Protein AF-A0AAD6ZML4-F1 (afdb_monomer_lite)

Foldseek 3Di:
DQVVPCVVCVVCRLVVDVVSVVVVVVVVVVVVLVLLVLLLVQLLVLLVVLCVVLVVPDLVLSLLLLCLQCPDDPQQRPQQALFDDDPPPDDDGHQGLLGSQSLRQLLSVCLVPDDPPDPPPDVVLVAQPLVSSLSSSLSNVVSSVCSNSSDRHDDDDPDPCPDCVNQAWDFDQDPNDTDIDHRRVVSSVVSVVVSVVVVSSVVSSVSSNVSNDPDPPPPPPPPPPPDPDDDDDDDDDDDDDDDDDDDDDDDPDDDPDPCPRSVRSSVSSPPVVVVVVVPD

Radius of gyration: 23.92 Å; chains: 1; bounding box: 63×56×73 Å

Sequence (280 aa):
MAEIWDPLFPDYPLAADPDLQAIVLKLGDDKITAWRNKFSTTELEALEEVFGHEGAETAQARADSVACLLEGEDKNLAFYYREYADEDGNVIKKGLFQGHLIVRGLAAHYASIRSPRAPVENPATADFPETALVHTIQAAKRALHYTETGKLVIPGHRLGEFSRANWGDRMVFQEGRSVAVNSTSGLVKIVRKLRNNPDLSKRIMQAAIEASLPKRRSAAVVEVIDIDLDATETSDFELEDNEWYVVPQPISGPYLRDNCILVAQIHCAARVCRLNTLLQ

Structure (mmCIF, N/CA/C/O backbone):
data_AF-A0AAD6ZML4-F1
#
_entry.id   AF-A0AAD6ZML4-F1
#
loop_
_atom_site.group_PDB
_atom_site.id
_atom_site.type_symbol
_atom_site.label_atom_id
_atom_site.label_alt_id
_atom_site.label_comp_id
_atom_site.label_asym_id
_atom_site.label_entity_id
_atom_site.label_seq_id
_atom_site.pdbx_PDB_ins_code
_atom_site.Cartn_x
_atom_site.Cartn_y
_atom_site.Cartn_z
_atom_site.occupancy
_atom_site.B_iso_or_equiv
_atom_site.auth_seq_id
_atom_site.auth_comp_id
_atom_site.auth_asym_id
_atom_site.auth_atom_id
_atom_site.pdbx_PDB_model_num
ATOM 1 N N . MET A 1 1 ? 10.024 -1.275 -21.790 1.00 77.06 1 MET A N 1
ATOM 2 C CA . MET A 1 1 ? 11.243 -2.094 -21.590 1.00 77.06 1 MET A CA 1
ATOM 3 C C . MET A 1 1 ? 12.316 -1.760 -22.611 1.00 77.06 1 MET A C 1
ATOM 5 O O . MET A 1 1 ? 13.387 -1.393 -22.161 1.00 77.06 1 MET A O 1
ATOM 9 N N . ALA A 1 2 ? 12.042 -1.779 -23.923 1.00 77.06 2 ALA A N 1
ATOM 10 C CA . ALA A 1 2 ? 13.007 -1.333 -24.946 1.00 77.06 2 ALA A CA 1
ATOM 11 C C . ALA A 1 2 ? 13.549 0.090 -24.683 1.00 77.06 2 ALA A C 1
ATOM 13 O O . ALA A 1 2 ? 14.752 0.290 -24.625 1.00 77.06 2 ALA A O 1
ATOM 14 N N . GLU A 1 3 ? 12.666 1.033 -24.330 1.00 81.62 3 GLU A N 1
ATOM 15 C CA . GLU A 1 3 ? 13.032 2.415 -23.957 1.00 81.62 3 GLU A CA 1
ATOM 16 C C . GLU A 1 3 ? 14.018 2.535 -22.778 1.00 81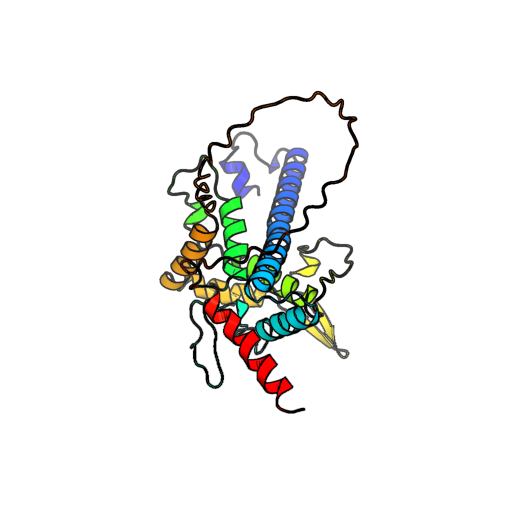.62 3 GLU A C 1
ATOM 18 O O . GLU A 1 3 ? 14.677 3.559 -22.637 1.00 81.62 3 GLU A O 1
ATOM 23 N N . ILE A 1 4 ? 14.109 1.514 -21.919 1.00 80.75 4 ILE A N 1
ATOM 24 C CA . ILE A 1 4 ? 15.048 1.470 -20.784 1.00 80.75 4 ILE A CA 1
ATOM 25 C C . ILE A 1 4 ? 16.284 0.643 -21.151 1.00 80.75 4 ILE A C 1
ATOM 27 O O . ILE A 1 4 ? 17.393 0.988 -20.762 1.00 80.75 4 ILE A O 1
ATOM 31 N N . TRP A 1 5 ? 16.092 -0.457 -21.881 1.00 84.69 5 TRP A N 1
ATOM 32 C CA . TRP A 1 5 ? 17.141 -1.410 -22.223 1.00 84.69 5 TRP A CA 1
ATOM 33 C C . TRP A 1 5 ? 18.102 -0.867 -23.276 1.00 84.69 5 TRP A C 1
ATOM 35 O O . TRP A 1 5 ? 19.308 -0.881 -23.054 1.00 84.69 5 TRP A O 1
ATOM 45 N N . ASP A 1 6 ? 17.580 -0.362 -24.393 1.00 85.25 6 ASP A N 1
ATOM 46 C CA . ASP A 1 6 ? 18.398 0.015 -25.547 1.00 85.25 6 ASP A CA 1
ATOM 47 C C . ASP A 1 6 ? 19.398 1.146 -25.218 1.00 85.25 6 ASP A C 1
ATOM 49 O O . ASP A 1 6 ? 20.540 1.072 -25.667 1.00 85.25 6 ASP A O 1
ATOM 53 N N . PRO A 1 7 ? 19.067 2.147 -24.371 1.00 86.94 7 PRO A N 1
ATOM 54 C CA . PRO A 1 7 ? 20.060 3.119 -23.907 1.00 86.94 7 PRO A CA 1
ATOM 55 C C . PRO A 1 7 ? 21.143 2.537 -22.984 1.00 86.94 7 PRO A C 1
ATOM 57 O O . PRO A 1 7 ? 22.240 3.086 -22.917 1.00 86.94 7 PRO A O 1
ATOM 60 N N . LEU A 1 8 ? 20.842 1.466 -22.241 1.00 85.44 8 LEU A N 1
ATOM 61 C CA . LEU A 1 8 ? 21.780 0.823 -21.309 1.00 85.44 8 LEU A CA 1
ATOM 62 C C . LEU A 1 8 ? 22.677 -0.209 -22.002 1.00 85.44 8 LEU A C 1
ATOM 64 O O . LEU A 1 8 ? 23.810 -0.419 -21.573 1.00 85.44 8 LEU A O 1
ATOM 68 N N . PHE A 1 9 ? 22.172 -0.836 -23.063 1.00 89.31 9 PHE A N 1
ATOM 69 C CA . PHE A 1 9 ? 22.846 -1.883 -23.827 1.00 89.31 9 PHE A CA 1
ATOM 70 C C . PHE A 1 9 ? 22.726 -1.600 -25.332 1.00 89.31 9 PHE A C 1
ATOM 72 O O . PHE A 1 9 ? 22.083 -2.367 -26.051 1.00 89.31 9 PHE A O 1
ATOM 79 N N . PRO A 1 10 ? 23.339 -0.510 -25.831 1.00 89.62 10 PRO A N 1
ATOM 80 C CA . PRO A 1 10 ? 23.177 -0.077 -27.222 1.00 89.62 10 PRO A CA 1
ATOM 81 C C . PRO A 1 10 ? 23.672 -1.114 -28.238 1.00 89.62 10 PRO A C 1
ATOM 83 O O . PRO A 1 10 ? 23.149 -1.187 -29.347 1.00 89.62 10 PRO A O 1
ATOM 86 N N . ASP A 1 11 ? 24.635 -1.951 -27.843 1.00 93.44 11 ASP A N 1
ATOM 87 C CA . ASP A 1 11 ? 25.183 -3.023 -28.680 1.00 93.44 11 ASP A CA 1
ATOM 88 C C . ASP A 1 11 ? 24.259 -4.255 -28.772 1.00 93.44 11 ASP A C 1
ATOM 90 O O . ASP A 1 11 ? 24.465 -5.122 -29.619 1.00 93.44 11 ASP A O 1
ATOM 94 N N . TYR A 1 12 ? 23.232 -4.336 -27.917 1.00 88.88 12 TYR A N 1
ATOM 95 C CA . TYR A 1 12 ? 22.299 -5.462 -27.822 1.00 88.88 12 TYR A CA 1
ATOM 96 C C . TYR A 1 12 ? 20.845 -4.965 -27.851 1.00 88.88 12 TYR A C 1
ATOM 98 O O . TYR A 1 12 ? 20.145 -5.058 -26.836 1.00 88.88 12 TYR A O 1
ATOM 106 N N . PRO A 1 13 ? 20.371 -4.421 -28.989 1.00 88.56 13 PRO A N 1
ATOM 107 C CA . PRO A 1 13 ? 19.018 -3.892 -29.094 1.00 88.56 13 PRO A CA 1
ATOM 108 C C . PRO A 1 13 ? 17.992 -4.994 -28.838 1.00 88.56 13 PRO A C 1
ATOM 110 O O . PRO A 1 13 ? 18.020 -6.051 -29.473 1.00 88.56 13 PRO A O 1
ATOM 113 N N . LEU A 1 14 ? 17.045 -4.735 -27.934 1.00 87.88 14 LEU A N 1
ATOM 114 C CA . LEU A 1 14 ? 16.138 -5.771 -27.434 1.00 87.88 14 LEU A CA 1
ATOM 115 C C . LEU A 1 14 ? 15.249 -6.360 -28.540 1.00 87.88 14 LEU A C 1
ATOM 117 O O . LEU A 1 14 ? 14.851 -7.515 -28.472 1.00 87.88 14 LEU A O 1
ATOM 121 N N . ALA A 1 15 ? 14.939 -5.572 -29.572 1.00 89.06 15 ALA A N 1
ATOM 122 C CA . ALA A 1 15 ? 14.115 -5.999 -30.701 1.00 89.06 15 ALA A CA 1
ATOM 123 C C . ALA A 1 15 ? 14.832 -6.949 -31.680 1.00 89.06 15 ALA A C 1
ATOM 125 O O . ALA A 1 15 ? 14.167 -7.568 -32.509 1.00 89.06 15 ALA A O 1
ATOM 126 N N . ALA A 1 16 ? 16.165 -7.045 -31.622 1.00 91.00 16 ALA A N 1
ATOM 127 C CA . ALA A 1 16 ? 16.940 -7.893 -32.528 1.00 91.00 16 ALA A CA 1
ATOM 128 C C . ALA A 1 16 ? 17.004 -9.363 -32.077 1.00 91.00 16 ALA A C 1
ATOM 130 O O . ALA A 1 16 ? 17.289 -10.229 -32.902 1.00 91.00 16 ALA A O 1
ATOM 131 N N . ASP A 1 17 ? 16.719 -9.645 -30.803 1.00 92.75 17 ASP A N 1
ATOM 132 C CA . ASP A 1 17 ? 16.757 -10.986 -30.216 1.00 92.75 17 ASP A CA 1
ATOM 133 C C . ASP A 1 17 ? 15.437 -11.275 -29.466 1.00 92.75 17 ASP A C 1
ATOM 135 O O . ASP A 1 17 ? 15.249 -10.823 -28.329 1.00 92.75 17 ASP A O 1
ATOM 139 N N . PRO A 1 18 ? 14.496 -12.014 -30.091 1.00 92.69 18 PRO A N 1
ATOM 140 C CA . PRO A 1 18 ? 13.205 -12.345 -29.487 1.00 92.69 18 PRO A CA 1
ATOM 141 C C . PRO A 1 18 ? 13.310 -13.161 -28.192 1.00 92.69 18 PRO A C 1
ATOM 143 O O . PRO A 1 18 ? 12.468 -13.001 -27.303 1.00 92.69 18 PRO A O 1
ATOM 146 N N . ASP A 1 19 ? 14.329 -14.015 -28.063 1.00 94.12 19 ASP A N 1
ATOM 147 C CA . ASP A 1 19 ? 14.521 -14.850 -26.875 1.00 94.12 19 ASP A CA 1
ATOM 148 C C . ASP A 1 19 ? 15.013 -13.990 -25.710 1.00 94.12 19 ASP A C 1
ATOM 150 O O . ASP A 1 19 ? 14.455 -14.044 -24.607 1.00 94.12 19 ASP A O 1
ATOM 154 N N . LEU A 1 20 ? 15.993 -13.117 -25.963 1.00 90.62 20 LEU A N 1
ATOM 155 C CA . LEU A 1 20 ? 16.441 -12.124 -24.989 1.00 90.62 20 LEU A CA 1
ATOM 156 C C . LEU A 1 20 ? 15.294 -11.194 -24.578 1.00 90.62 20 LEU A C 1
ATOM 158 O O . LEU A 1 20 ? 15.110 -10.934 -23.386 1.00 90.62 20 LEU A O 1
ATOM 162 N N . GLN A 1 21 ? 14.480 -10.736 -25.533 1.00 91.50 21 GLN A N 1
ATOM 163 C CA . GLN A 1 21 ? 13.296 -9.928 -25.249 1.00 91.50 21 GLN A CA 1
ATOM 164 C C . GLN A 1 21 ? 12.329 -10.656 -24.310 1.00 91.50 21 GLN A C 1
ATOM 166 O O . GLN A 1 21 ? 11.894 -10.075 -23.312 1.00 91.50 21 GLN A O 1
ATOM 171 N N . ALA A 1 22 ? 12.013 -11.923 -24.591 1.00 91.38 22 ALA A N 1
ATOM 172 C CA . ALA A 1 22 ? 11.130 -12.727 -23.752 1.00 91.38 22 ALA A CA 1
ATOM 173 C C . ALA A 1 22 ? 11.697 -12.914 -22.334 1.00 91.38 22 ALA A C 1
ATOM 175 O O . ALA A 1 22 ? 10.961 -12.778 -21.352 1.00 91.38 22 ALA A O 1
ATOM 176 N N . ILE A 1 23 ? 13.006 -13.160 -22.211 1.00 91.88 23 ILE A N 1
ATOM 177 C CA . ILE A 1 23 ? 13.695 -13.290 -20.919 1.00 91.88 23 ILE A CA 1
ATOM 178 C C . ILE A 1 23 ? 13.619 -11.980 -20.128 1.00 91.88 23 ILE A C 1
ATOM 180 O O . ILE A 1 23 ? 13.231 -11.994 -18.960 1.00 91.88 23 ILE A O 1
ATOM 184 N N . VAL A 1 24 ? 13.947 -10.844 -20.747 1.00 89.69 24 VAL A N 1
ATOM 185 C CA . VAL A 1 24 ? 13.936 -9.529 -20.087 1.00 89.69 24 VAL A CA 1
ATOM 186 C C . VAL A 1 24 ? 12.525 -9.135 -19.652 1.00 89.69 24 VAL A C 1
ATOM 188 O O . VAL A 1 24 ? 12.351 -8.624 -18.544 1.00 89.69 24 VAL A O 1
ATOM 191 N N . LEU A 1 25 ? 11.512 -9.398 -20.483 1.00 89.69 25 LEU A N 1
ATOM 192 C CA . LEU A 1 25 ? 10.111 -9.162 -20.125 1.00 89.69 25 LEU A CA 1
ATOM 193 C C . LEU A 1 25 ? 9.696 -10.015 -18.924 1.00 89.69 25 LEU A C 1
ATOM 195 O O . LEU A 1 25 ? 9.178 -9.470 -17.951 1.00 89.69 25 LEU A O 1
ATOM 199 N N . LYS A 1 26 ? 10.002 -11.317 -18.946 1.00 90.38 26 LYS A N 1
ATOM 200 C CA . LYS A 1 26 ? 9.698 -12.224 -17.834 1.00 90.38 26 LYS A CA 1
ATOM 201 C C . LYS A 1 26 ? 10.392 -11.796 -16.541 1.00 90.38 26 LYS A C 1
ATOM 203 O O . LYS A 1 26 ? 9.748 -11.714 -15.502 1.00 90.38 26 LYS A O 1
ATOM 208 N N . LEU A 1 27 ? 11.685 -11.470 -16.600 1.00 89.81 27 LEU A N 1
ATOM 209 C CA . LEU A 1 27 ? 12.432 -10.974 -15.441 1.00 89.81 27 LEU A CA 1
ATOM 210 C C . LEU A 1 27 ? 11.834 -9.670 -14.899 1.00 89.81 27 LEU A C 1
ATOM 212 O O . LEU A 1 27 ? 11.758 -9.489 -13.684 1.00 89.81 27 LEU A O 1
ATOM 216 N N . GLY A 1 28 ? 11.395 -8.773 -15.784 1.00 87.81 28 GLY A N 1
ATOM 217 C CA . GLY A 1 28 ? 10.681 -7.555 -15.410 1.00 87.81 28 GLY A CA 1
ATOM 218 C C . GLY A 1 28 ? 9.381 -7.857 -14.666 1.00 87.81 28 GLY A C 1
ATOM 219 O O . GLY A 1 28 ? 9.170 -7.338 -13.569 1.00 87.81 28 GLY A O 1
ATOM 220 N N . ASP A 1 29 ? 8.548 -8.736 -15.217 1.00 86.38 29 ASP A N 1
ATOM 221 C CA . ASP A 1 29 ? 7.273 -9.135 -14.618 1.00 86.38 29 ASP A CA 1
ATOM 222 C C . ASP A 1 29 ? 7.459 -9.839 -13.266 1.00 86.38 29 ASP A C 1
ATOM 224 O O . ASP A 1 29 ? 6.750 -9.526 -12.302 1.00 86.38 29 ASP A O 1
ATOM 228 N N . ASP A 1 30 ? 8.453 -10.723 -13.152 1.00 87.31 30 ASP A N 1
ATOM 229 C CA . ASP A 1 30 ? 8.797 -11.415 -11.908 1.00 87.31 30 ASP A CA 1
ATOM 230 C C . ASP A 1 30 ? 9.258 -10.415 -10.837 1.00 87.31 30 ASP A C 1
ATOM 232 O O . ASP A 1 30 ? 8.811 -10.468 -9.687 1.00 87.31 30 ASP A O 1
ATOM 236 N N . LYS A 1 31 ? 10.106 -9.443 -11.206 1.00 88.06 31 LYS A N 1
ATOM 237 C CA . LYS A 1 31 ? 10.566 -8.390 -10.286 1.00 88.06 31 LYS A CA 1
ATOM 238 C C . LYS A 1 31 ? 9.441 -7.451 -9.870 1.00 88.06 31 LYS A C 1
ATOM 240 O O . LYS A 1 31 ? 9.363 -7.114 -8.690 1.00 88.06 31 LYS A O 1
ATOM 245 N N . ILE A 1 32 ? 8.557 -7.060 -10.787 1.00 86.00 32 ILE A N 1
ATOM 246 C CA . ILE A 1 32 ? 7.376 -6.241 -10.473 1.00 86.00 32 ILE A CA 1
ATOM 247 C C . ILE A 1 32 ? 6.441 -7.003 -9.532 1.00 86.00 32 ILE A C 1
ATOM 249 O O . ILE A 1 32 ? 5.936 -6.428 -8.568 1.00 86.00 32 ILE A O 1
ATOM 253 N N . THR A 1 33 ? 6.228 -8.294 -9.778 1.00 85.69 33 THR A N 1
ATOM 254 C CA . THR A 1 33 ? 5.381 -9.145 -8.934 1.00 85.69 33 THR A CA 1
ATOM 255 C C . THR A 1 33 ? 5.970 -9.294 -7.536 1.00 85.69 33 THR A C 1
ATOM 257 O O . THR A 1 33 ? 5.267 -9.070 -6.552 1.00 85.69 33 THR A O 1
ATOM 260 N N . ALA A 1 34 ? 7.268 -9.587 -7.430 1.00 87.19 34 ALA A N 1
ATOM 261 C CA . ALA A 1 34 ? 7.967 -9.665 -6.151 1.00 87.19 34 ALA A CA 1
ATOM 262 C C . ALA A 1 34 ? 7.928 -8.329 -5.393 1.00 87.19 34 ALA A C 1
ATOM 264 O O . ALA A 1 34 ? 7.647 -8.303 -4.196 1.00 87.19 34 ALA A O 1
ATOM 265 N N . TRP A 1 35 ? 8.152 -7.212 -6.095 1.00 89.19 35 TRP A N 1
ATOM 266 C CA . TRP A 1 35 ? 8.065 -5.873 -5.517 1.00 89.19 35 TRP A CA 1
ATOM 267 C C . TRP A 1 35 ? 6.664 -5.573 -4.977 1.00 89.19 35 TRP A C 1
ATOM 269 O O . TRP A 1 35 ? 6.542 -5.081 -3.860 1.00 89.19 35 TRP A O 1
ATOM 279 N N . ARG A 1 36 ? 5.607 -5.921 -5.720 1.00 87.44 36 ARG A N 1
ATOM 280 C CA . ARG A 1 36 ? 4.222 -5.767 -5.258 1.00 87.44 36 ARG A CA 1
ATOM 281 C C . ARG A 1 36 ? 3.927 -6.627 -4.032 1.00 87.44 36 ARG A C 1
ATOM 283 O O . ARG A 1 36 ? 3.437 -6.103 -3.041 1.00 87.44 36 ARG A O 1
ATOM 290 N N . ASN A 1 37 ? 4.282 -7.911 -4.068 1.00 87.38 37 ASN A N 1
ATOM 291 C CA . ASN A 1 37 ? 4.053 -8.835 -2.954 1.00 87.38 37 ASN A CA 1
ATOM 292 C C . ASN A 1 37 ? 4.732 -8.377 -1.657 1.00 87.38 37 ASN A C 1
ATOM 294 O O . ASN A 1 37 ? 4.173 -8.584 -0.583 1.00 87.38 37 ASN A O 1
ATOM 298 N N . LYS A 1 38 ? 5.878 -7.690 -1.758 1.00 90.75 38 LYS A N 1
ATOM 299 C CA . LYS A 1 38 ? 6.561 -7.098 -0.605 1.00 90.75 38 LYS A CA 1
ATOM 300 C C . LYS A 1 38 ? 5.680 -6.104 0.158 1.00 90.75 38 LYS A C 1
ATOM 302 O O . LYS A 1 38 ? 5.784 -6.033 1.375 1.00 90.75 38 LYS A O 1
ATOM 307 N N . PHE A 1 39 ? 4.788 -5.373 -0.518 1.00 91.56 39 PHE A N 1
ATOM 308 C CA . PHE A 1 39 ? 3.843 -4.504 0.184 1.00 91.56 39 PHE A CA 1
ATOM 309 C C . PHE A 1 39 ? 2.848 -5.313 1.022 1.00 91.56 39 PHE A C 1
ATOM 311 O O . PHE A 1 39 ? 2.651 -4.948 2.168 1.00 91.56 39 PHE A O 1
ATOM 318 N N . SER A 1 40 ? 2.269 -6.424 0.535 1.00 88.62 40 SER A N 1
ATOM 319 C CA . SER A 1 40 ? 1.333 -7.229 1.363 1.00 88.62 40 SER A CA 1
ATOM 320 C C . SER A 1 40 ? 2.022 -7.715 2.621 1.00 88.62 40 SER A C 1
ATOM 322 O O . SER A 1 40 ? 1.486 -7.556 3.711 1.00 88.62 40 SER A O 1
ATOM 324 N N . THR A 1 41 ? 3.206 -8.312 2.466 1.00 91.62 41 THR A N 1
ATOM 325 C CA . THR A 1 41 ? 3.929 -8.879 3.605 1.00 91.62 41 THR A CA 1
ATOM 326 C C . THR A 1 41 ? 4.279 -7.786 4.608 1.00 91.62 41 THR A C 1
ATOM 328 O O . THR A 1 41 ? 4.025 -7.952 5.793 1.00 91.62 41 THR A O 1
ATOM 331 N N . THR A 1 42 ? 4.761 -6.632 4.132 1.00 94.38 42 THR A N 1
ATOM 332 C CA . THR A 1 42 ? 5.076 -5.493 5.003 1.00 94.38 42 THR A CA 1
ATOM 333 C C . THR A 1 42 ? 3.841 -4.906 5.684 1.00 94.38 42 THR A C 1
ATOM 335 O O . THR A 1 42 ? 3.938 -4.521 6.841 1.00 94.38 42 THR A O 1
ATOM 338 N N . GLU A 1 43 ? 2.689 -4.827 5.019 1.00 94.50 43 GLU A N 1
ATOM 339 C CA . GLU A 1 43 ? 1.467 -4.295 5.638 1.00 94.50 43 GLU A CA 1
ATOM 340 C C . GLU A 1 43 ? 0.877 -5.249 6.678 1.00 94.50 43 GLU A C 1
ATOM 342 O O . GLU A 1 43 ? 0.392 -4.795 7.709 1.00 94.50 43 GLU A O 1
ATOM 347 N N . LEU A 1 44 ? 0.959 -6.564 6.453 1.00 94.31 44 LEU A N 1
ATOM 348 C CA . LEU A 1 44 ? 0.578 -7.557 7.461 1.00 94.31 44 LEU A CA 1
ATOM 349 C C . LEU A 1 44 ? 1.488 -7.471 8.695 1.00 94.31 44 LEU A C 1
ATOM 351 O O . LEU A 1 44 ? 0.994 -7.445 9.818 1.00 94.31 44 LEU A O 1
ATOM 355 N N . GLU A 1 45 ? 2.804 -7.360 8.493 1.00 94.88 45 GLU A N 1
ATOM 356 C CA . GLU A 1 45 ? 3.768 -7.145 9.581 1.00 94.88 45 GLU A CA 1
ATOM 357 C C . GLU A 1 45 ? 3.505 -5.826 10.322 1.00 94.88 45 GLU A C 1
ATOM 359 O O . GLU A 1 45 ? 3.470 -5.797 11.550 1.00 94.88 45 GLU A O 1
ATOM 364 N N . ALA A 1 46 ? 3.278 -4.733 9.588 1.00 94.69 46 ALA A N 1
ATOM 365 C CA . ALA A 1 46 ? 2.988 -3.425 10.167 1.00 94.69 46 ALA A CA 1
ATOM 366 C C . ALA A 1 46 ? 1.673 -3.423 10.959 1.00 94.69 46 ALA A C 1
ATOM 368 O O . ALA A 1 46 ? 1.572 -2.722 11.963 1.00 94.69 46 ALA A O 1
ATOM 369 N N . LEU A 1 47 ? 0.679 -4.204 10.536 1.00 94.69 47 LEU A N 1
ATOM 370 C CA . LEU A 1 47 ? -0.579 -4.346 11.258 1.00 94.69 47 LEU A CA 1
ATOM 371 C C . LEU A 1 47 ? -0.413 -5.152 12.555 1.00 94.69 47 LEU A C 1
ATOM 373 O O . LEU A 1 47 ? -0.956 -4.761 13.585 1.00 94.69 47 LEU A O 1
ATOM 377 N N . GLU A 1 48 ? 0.394 -6.214 12.550 1.00 94.56 48 GLU A N 1
ATOM 378 C CA . GLU A 1 48 ? 0.748 -6.925 13.787 1.00 94.56 48 GLU A CA 1
ATOM 379 C C . GLU A 1 48 ? 1.542 -6.028 14.757 1.00 94.56 48 GLU A C 1
ATOM 381 O O . GLU A 1 48 ? 1.312 -6.082 15.966 1.00 94.56 48 GLU A O 1
ATOM 386 N N . GLU A 1 49 ? 2.414 -5.140 14.256 1.00 92.31 49 GLU A N 1
ATOM 387 C CA . GLU A 1 49 ? 3.065 -4.109 15.083 1.00 92.31 49 GLU A CA 1
ATOM 388 C C . GLU A 1 49 ? 2.027 -3.181 15.745 1.00 92.31 49 GLU A C 1
ATOM 390 O O . GLU A 1 49 ? 2.144 -2.885 16.936 1.00 92.31 49 GLU A O 1
ATOM 395 N N . VAL A 1 50 ? 0.994 -2.747 15.007 1.00 90.50 50 VAL A N 1
ATOM 396 C CA . VAL A 1 50 ? -0.105 -1.927 15.556 1.00 90.50 50 VAL A CA 1
ATOM 397 C C . VAL A 1 50 ? -0.828 -2.675 16.674 1.00 90.50 50 VAL A C 1
ATOM 399 O O . VAL A 1 50 ? -0.982 -2.123 17.763 1.00 90.50 50 VAL A O 1
ATOM 402 N N . PHE A 1 51 ? -1.189 -3.945 16.461 1.00 92.06 51 PHE A N 1
ATOM 403 C CA . PHE A 1 51 ? -1.839 -4.754 17.495 1.00 92.06 51 PHE A CA 1
ATOM 404 C C . PHE A 1 51 ? -0.970 -4.913 18.745 1.00 92.06 51 PHE A C 1
ATOM 406 O O . PHE A 1 51 ? -1.477 -4.793 19.861 1.00 92.06 51 PHE A O 1
ATOM 413 N N . GLY A 1 52 ? 0.337 -5.133 18.574 1.00 88.88 52 GLY A N 1
ATOM 414 C CA . GLY A 1 52 ? 1.283 -5.217 19.686 1.00 88.88 52 GLY A CA 1
ATOM 415 C C . GLY A 1 52 ? 1.378 -3.914 20.485 1.00 88.88 52 GLY A C 1
ATOM 416 O O . GLY A 1 52 ? 1.434 -3.943 21.712 1.00 88.88 52 GLY A O 1
ATOM 417 N N . HIS A 1 53 ? 1.345 -2.763 19.813 1.00 85.06 53 HIS A N 1
ATOM 418 C CA . HIS A 1 53 ? 1.368 -1.460 20.478 1.00 85.06 53 HIS A CA 1
ATOM 419 C C . HIS A 1 53 ? 0.054 -1.099 21.181 1.00 85.06 53 HIS A C 1
ATOM 421 O O . HIS A 1 53 ? 0.083 -0.425 22.211 1.00 85.06 53 HIS A O 1
ATOM 427 N N . GLU A 1 54 ? -1.084 -1.538 20.645 1.00 83.06 54 GLU A N 1
ATOM 428 C CA . GLU A 1 54 ? -2.408 -1.325 21.240 1.00 83.06 54 GLU A CA 1
ATOM 429 C C . GLU A 1 54 ? -2.737 -2.325 22.360 1.00 83.06 54 GLU A C 1
ATOM 431 O O . GLU A 1 54 ? -3.705 -2.129 23.093 1.00 83.06 54 GLU A O 1
ATOM 436 N N . GLY A 1 55 ? -1.946 -3.393 22.509 1.00 86.69 55 GLY A N 1
ATOM 437 C CA . GLY A 1 55 ? -2.262 -4.497 23.417 1.00 86.69 55 GLY A CA 1
ATOM 438 C C . GLY A 1 55 ? -3.459 -5.330 22.941 1.00 86.69 55 GLY A C 1
ATOM 439 O O . GLY A 1 55 ? -4.159 -5.941 23.750 1.00 86.69 55 GLY A O 1
ATOM 440 N N . ALA A 1 56 ? -3.723 -5.353 21.631 1.00 88.56 56 ALA A N 1
ATOM 441 C CA . ALA A 1 56 ? -4.808 -6.110 21.013 1.00 88.56 56 ALA A CA 1
ATOM 442 C C . ALA A 1 56 ? -4.431 -7.599 20.859 1.00 88.56 56 ALA A C 1
ATOM 444 O O . ALA A 1 56 ? -4.242 -8.125 19.760 1.00 88.56 56 ALA A O 1
ATOM 445 N N . GLU A 1 57 ? -4.294 -8.297 21.987 1.00 90.31 57 GLU A N 1
ATOM 446 C CA . GLU A 1 57 ? -3.860 -9.703 22.016 1.00 90.31 57 GLU A CA 1
ATOM 447 C C . GLU A 1 57 ? -4.979 -10.688 21.643 1.00 90.31 57 GLU A C 1
ATOM 449 O O . GLU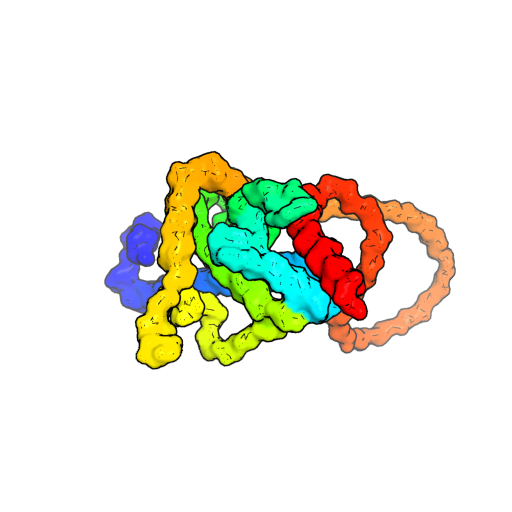 A 1 57 ? -4.718 -11.797 21.178 1.00 90.31 57 GLU A O 1
ATOM 454 N N . THR A 1 58 ? -6.242 -10.290 21.817 1.00 92.81 58 THR A N 1
ATOM 455 C CA . THR A 1 58 ? -7.399 -11.140 21.510 1.00 92.81 58 THR A CA 1
ATOM 456 C C . THR A 1 58 ? -7.935 -10.873 20.108 1.00 92.81 58 THR A C 1
ATOM 458 O O . THR A 1 58 ? -7.855 -9.754 19.604 1.00 92.81 58 THR A O 1
ATOM 461 N N . ALA A 1 59 ? -8.564 -11.882 19.494 1.00 94.12 59 ALA A N 1
ATOM 462 C CA . ALA A 1 59 ? -9.232 -11.701 18.205 1.00 94.12 59 ALA A CA 1
ATOM 463 C C . ALA A 1 59 ? -10.274 -10.568 18.259 1.00 94.12 59 ALA A C 1
ATOM 465 O O . ALA A 1 59 ? -10.310 -9.739 17.362 1.00 94.12 59 ALA A O 1
ATOM 466 N N . GLN A 1 60 ? -11.062 -10.458 19.334 1.00 92.88 60 GLN A N 1
ATOM 467 C CA . GLN A 1 60 ? -12.043 -9.375 19.452 1.00 92.88 60 GLN A CA 1
ATOM 468 C C . GLN A 1 60 ? -11.377 -7.993 19.489 1.00 92.88 60 GLN A C 1
ATOM 470 O O . GLN A 1 60 ? -11.782 -7.111 18.745 1.00 92.88 60 GLN A O 1
ATOM 475 N N . ALA A 1 61 ? -10.315 -7.818 20.283 1.00 89.44 61 ALA A N 1
ATOM 476 C CA . ALA A 1 61 ? -9.602 -6.541 20.352 1.00 89.44 61 ALA A CA 1
ATOM 477 C C . ALA A 1 61 ? -8.977 -6.151 19.001 1.00 89.44 61 ALA A C 1
ATOM 479 O O . ALA A 1 61 ? -8.994 -4.982 18.621 1.00 89.44 61 ALA A O 1
ATOM 480 N N . ARG A 1 62 ? -8.465 -7.134 18.247 1.00 93.19 62 ARG A N 1
ATOM 481 C CA . ARG A 1 62 ? -7.964 -6.921 16.880 1.00 93.19 62 ARG A CA 1
ATOM 482 C C . ARG A 1 62 ? -9.084 -6.512 15.926 1.00 93.19 62 ARG A C 1
ATOM 484 O O . ARG A 1 62 ? -8.896 -5.584 15.148 1.00 93.19 62 ARG A O 1
ATOM 491 N N . ALA A 1 63 ? -10.239 -7.175 15.999 1.00 92.56 63 ALA A N 1
ATOM 492 C CA . ALA A 1 63 ? -11.408 -6.834 15.190 1.00 92.56 63 ALA A CA 1
ATOM 493 C C . ALA A 1 63 ? -11.882 -5.399 15.475 1.00 92.56 63 ALA A C 1
ATOM 495 O O . ALA A 1 63 ? -12.104 -4.634 14.541 1.00 92.56 63 ALA A O 1
ATOM 496 N N . ASP A 1 64 ? -11.955 -5.013 16.751 1.00 88.81 64 ASP A N 1
ATOM 497 C CA . ASP A 1 64 ? -12.349 -3.665 17.172 1.00 88.81 64 ASP A CA 1
ATOM 498 C C . ASP A 1 64 ? -11.351 -2.602 16.673 1.00 88.81 64 ASP A C 1
ATOM 500 O O . ASP A 1 64 ? -11.754 -1.562 16.146 1.00 88.81 64 ASP A O 1
ATOM 504 N N . SER A 1 65 ? -10.046 -2.880 16.777 1.00 89.06 65 SER A N 1
ATOM 505 C CA . SER A 1 65 ? -8.979 -2.019 16.246 1.00 89.06 65 SER A CA 1
ATOM 506 C C . SER A 1 65 ? -9.105 -1.828 14.730 1.00 89.06 65 SER A C 1
ATOM 508 O O . SER A 1 65 ? -9.127 -0.701 14.229 1.00 89.06 65 SER A O 1
ATOM 510 N N . VAL A 1 66 ? -9.281 -2.921 13.983 1.00 93.38 66 VAL A N 1
ATOM 511 C CA . VAL A 1 66 ? -9.468 -2.878 12.526 1.00 93.38 66 VAL A CA 1
ATOM 512 C C . VAL A 1 66 ? -10.735 -2.114 12.146 1.00 93.38 66 VAL A C 1
ATOM 514 O O . VAL A 1 66 ? -10.694 -1.305 11.218 1.00 93.38 66 VAL A O 1
ATOM 517 N N . ALA A 1 67 ? -11.839 -2.324 12.866 1.00 91.38 67 ALA A N 1
ATOM 518 C CA . ALA A 1 67 ? -13.087 -1.603 12.642 1.00 91.38 67 ALA A CA 1
ATOM 519 C C . ALA A 1 67 ? -12.892 -0.088 12.802 1.00 91.38 67 ALA A C 1
ATOM 521 O O . ALA A 1 67 ? -13.337 0.668 11.943 1.00 91.38 67 ALA A O 1
ATOM 522 N N . CYS A 1 68 ? -12.142 0.348 13.821 1.00 87.75 68 CYS A N 1
ATOM 523 C CA . CYS A 1 68 ? -11.785 1.757 14.004 1.00 87.75 68 CYS A CA 1
ATOM 524 C C . CYS A 1 68 ? -10.948 2.302 12.832 1.00 87.75 68 CYS A C 1
ATOM 526 O O . CYS A 1 68 ? -11.164 3.417 12.358 1.00 87.75 68 CYS A O 1
ATOM 528 N N . LEU A 1 69 ? -9.989 1.520 12.325 1.00 90.69 69 LEU A N 1
ATOM 529 C CA . LEU A 1 69 ? -9.148 1.936 11.195 1.00 90.69 69 LEU A CA 1
ATOM 530 C C . LEU A 1 69 ? -9.929 2.050 9.876 1.00 90.69 69 LEU A C 1
ATOM 532 O O . LEU A 1 69 ? -9.550 2.850 9.013 1.00 90.69 69 LEU A O 1
ATOM 536 N N . LEU A 1 70 ? -11.000 1.266 9.731 1.00 91.19 70 LEU A N 1
ATOM 537 C CA . LEU A 1 70 ? -11.895 1.244 8.572 1.00 91.19 70 LEU A CA 1
ATOM 538 C C . LEU A 1 70 ? -13.148 2.122 8.741 1.00 91.19 70 LEU A C 1
ATOM 540 O O . LEU A 1 70 ? -13.974 2.177 7.829 1.00 91.19 70 LEU A O 1
ATOM 544 N N . GLU A 1 71 ? -13.295 2.821 9.865 1.00 86.38 71 GLU A N 1
ATOM 545 C CA . GLU A 1 71 ? -14.472 3.637 10.142 1.00 86.38 71 GLU A CA 1
ATOM 546 C C . GLU A 1 71 ? -14.528 4.897 9.257 1.00 86.38 71 GLU A C 1
ATOM 548 O O . GLU A 1 71 ? -13.544 5.620 9.067 1.00 86.38 71 GLU A O 1
ATOM 553 N N . GLY A 1 72 ? -15.724 5.188 8.737 1.00 85.44 72 GLY A N 1
ATOM 554 C CA . GLY A 1 72 ? -16.026 6.406 7.987 1.00 85.44 72 GLY A CA 1
ATOM 555 C C . GLY A 1 72 ? -15.917 6.278 6.464 1.00 85.44 72 GLY A C 1
ATOM 556 O O . GLY A 1 72 ? -15.936 5.200 5.875 1.00 85.44 72 GLY A O 1
ATOM 557 N N . GLU A 1 73 ? -15.878 7.428 5.788 1.00 85.12 73 GLU A N 1
ATOM 558 C CA . GLU A 1 73 ? -15.771 7.477 4.325 1.00 85.12 73 GLU A CA 1
ATOM 559 C C . GLU A 1 73 ? -14.360 7.093 3.853 1.00 85.12 73 GLU A C 1
ATOM 561 O O . GLU A 1 73 ? -13.373 7.484 4.469 1.00 85.12 73 GLU A O 1
ATOM 566 N N . ASP A 1 74 ? -14.239 6.457 2.681 1.00 85.19 74 ASP A N 1
ATOM 567 C CA . ASP A 1 74 ? -12.956 5.958 2.145 1.00 85.19 74 ASP A CA 1
ATOM 568 C C . ASP A 1 74 ? -11.826 7.001 2.102 1.00 85.19 74 ASP A C 1
ATOM 570 O O . ASP A 1 74 ? -10.661 6.673 2.297 1.00 85.19 74 ASP A O 1
ATOM 574 N N . LYS A 1 75 ? -12.158 8.274 1.854 1.00 83.06 75 LYS A N 1
ATOM 575 C CA . LYS A 1 75 ? -11.195 9.394 1.810 1.00 83.06 75 LYS A CA 1
ATOM 576 C C . LYS A 1 75 ? -10.733 9.870 3.196 1.00 83.06 75 LYS A C 1
ATOM 578 O O . LYS A 1 75 ? -9.850 10.716 3.272 1.00 83.06 75 LYS A O 1
ATOM 583 N N . ASN A 1 76 ? -11.368 9.381 4.256 1.00 83.75 76 ASN A N 1
ATOM 584 C CA . ASN A 1 76 ? -11.221 9.814 5.640 1.00 83.75 76 ASN A CA 1
ATOM 585 C C . ASN A 1 76 ? -10.760 8.682 6.571 1.00 83.75 76 ASN A C 1
ATOM 587 O O . ASN A 1 76 ? -10.734 8.904 7.772 1.00 83.75 76 ASN A O 1
ATOM 591 N N . LEU A 1 77 ? -10.391 7.510 6.045 1.00 88.00 77 LEU A N 1
ATOM 592 C CA . LEU A 1 77 ? -9.987 6.366 6.865 1.00 88.00 77 LEU A CA 1
ATOM 593 C C . LEU A 1 77 ? -8.791 6.710 7.761 1.00 88.00 77 LEU A C 1
ATOM 595 O O . LEU A 1 77 ? -7.833 7.358 7.320 1.00 88.00 77 LEU A O 1
ATOM 599 N N . ALA A 1 78 ? -8.837 6.256 9.014 1.00 89.56 78 ALA A N 1
ATOM 600 C CA . ALA A 1 78 ? -7.902 6.687 10.049 1.00 89.56 78 ALA A CA 1
ATOM 601 C C . ALA A 1 78 ? -6.447 6.325 9.718 1.00 89.56 78 ALA A C 1
ATOM 603 O O . ALA A 1 78 ? -5.551 7.147 9.911 1.00 89.56 78 ALA A O 1
ATOM 604 N N . PHE A 1 79 ? -6.205 5.147 9.128 1.00 92.31 79 PHE A N 1
ATOM 605 C CA . PHE A 1 79 ? -4.850 4.682 8.797 1.00 92.31 79 PHE A CA 1
ATOM 606 C C . PHE A 1 79 ? -4.134 5.518 7.722 1.00 92.31 79 PHE A C 1
ATOM 608 O O . PHE A 1 79 ? -2.929 5.358 7.522 1.00 92.31 79 PHE A O 1
ATOM 615 N N . TYR A 1 80 ? -4.830 6.421 7.021 1.00 92.88 80 TYR A N 1
ATOM 616 C CA . TYR A 1 80 ? -4.159 7.378 6.143 1.00 92.88 80 TYR A CA 1
ATOM 617 C C . TYR A 1 80 ? -3.393 8.439 6.918 1.00 92.88 80 TYR A C 1
ATOM 619 O O . TYR A 1 80 ? -2.405 8.963 6.408 1.00 92.88 80 TYR A O 1
ATOM 627 N N . TYR A 1 81 ? -3.842 8.801 8.110 1.00 90.94 81 TYR A N 1
ATOM 628 C CA . TYR A 1 81 ? -3.335 9.962 8.820 1.00 90.94 81 TYR A CA 1
ATOM 629 C C . TYR A 1 81 ? -2.339 9.545 9.893 1.00 90.94 81 TYR A C 1
ATOM 631 O O . TYR A 1 81 ? -2.485 8.502 10.522 1.00 90.94 81 TYR A O 1
ATOM 639 N N . ARG A 1 82 ? -1.324 10.382 10.118 1.00 88.25 82 ARG A N 1
ATOM 640 C CA . ARG A 1 82 ? -0.415 10.209 11.257 1.00 88.25 82 ARG A CA 1
ATOM 641 C C . ARG A 1 82 ? -1.145 10.404 12.579 1.00 88.25 82 ARG A C 1
ATOM 643 O O . ARG A 1 82 ? -0.887 9.702 13.544 1.00 88.25 82 ARG A O 1
ATOM 650 N N . GLU A 1 83 ? -2.029 11.395 12.619 1.00 83.38 83 GLU A N 1
ATOM 651 C CA . GLU A 1 83 ? -2.849 11.697 13.786 1.00 83.38 83 GLU A CA 1
ATOM 652 C C . GLU A 1 83 ? -4.305 11.881 13.336 1.00 83.38 83 GLU A C 1
ATOM 654 O O . GLU A 1 83 ? -4.562 12.599 12.361 1.00 83.38 83 GLU A O 1
ATOM 659 N N . TYR A 1 84 ? -5.251 11.246 14.034 1.00 73.06 84 TYR A N 1
ATOM 660 C CA . TYR A 1 84 ? -6.666 11.209 13.656 1.00 73.06 84 TYR A CA 1
ATOM 661 C C . TYR A 1 84 ? -7.594 11.270 14.884 1.00 73.06 84 TYR A C 1
ATOM 663 O O . TYR A 1 84 ? -7.455 10.446 15.780 1.00 73.06 84 TYR A O 1
ATOM 671 N N . ALA A 1 85 ? -8.529 12.229 14.919 1.00 64.56 85 ALA A N 1
ATOM 672 C CA . ALA A 1 85 ? -9.688 12.328 15.825 1.00 64.56 85 ALA A CA 1
ATOM 673 C C . ALA A 1 85 ? -10.657 13.468 15.364 1.00 64.56 85 ALA A C 1
ATOM 675 O O . ALA A 1 85 ? -10.235 14.360 14.626 1.00 64.56 85 ALA A O 1
ATOM 676 N N . ASP A 1 86 ? -11.946 13.541 15.722 1.00 51.12 86 ASP A N 1
ATOM 677 C CA . ASP A 1 86 ? -12.796 12.814 16.693 1.00 51.12 86 ASP A CA 1
ATOM 678 C C . ASP A 1 86 ? -14.322 12.934 16.357 1.00 51.12 86 ASP A C 1
ATOM 680 O O . ASP A 1 86 ? -14.653 13.313 15.234 1.00 51.12 86 ASP A O 1
ATOM 684 N N . GLU A 1 87 ? -15.215 12.723 17.357 1.00 55.00 87 GLU A N 1
ATOM 685 C CA . GLU A 1 87 ? -16.399 13.600 17.585 1.00 55.00 87 GLU A CA 1
ATOM 686 C C . GLU A 1 87 ? -16.494 14.305 18.979 1.00 55.00 87 GLU A C 1
ATOM 688 O O . GLU A 1 87 ? -17.449 15.036 19.169 1.00 55.00 87 GLU A O 1
ATOM 693 N N . ASP A 1 88 ? -15.567 14.140 19.952 1.00 51.59 88 ASP A N 1
ATOM 694 C CA . ASP A 1 88 ? -15.198 15.184 20.971 1.00 51.59 88 ASP A CA 1
ATOM 695 C C . ASP A 1 88 ? -14.085 14.718 21.974 1.00 51.59 88 ASP A C 1
ATOM 697 O O . ASP A 1 88 ? -14.183 14.714 23.207 1.00 51.59 88 ASP A O 1
ATOM 701 N N . GLY A 1 89 ? -12.949 14.288 21.427 1.00 54.59 89 GLY A N 1
ATOM 702 C CA . GLY A 1 89 ? -11.620 14.232 22.046 1.00 54.59 89 GLY A CA 1
ATOM 703 C C . GLY A 1 89 ? -10.496 14.578 21.050 1.00 54.59 89 GLY A C 1
ATOM 704 O O . GLY A 1 89 ? -9.620 13.757 20.805 1.00 54.59 89 GLY A O 1
ATOM 705 N N . ASN A 1 90 ? -10.577 15.789 20.495 1.00 58.28 90 ASN A N 1
ATOM 706 C CA . ASN A 1 90 ? -10.050 16.318 19.226 1.00 58.28 90 ASN A CA 1
ATOM 707 C C . ASN A 1 90 ? -8.562 16.114 18.859 1.00 58.28 90 ASN A C 1
ATOM 709 O O . ASN A 1 90 ? -7.669 16.704 19.467 1.00 58.28 90 ASN A O 1
ATOM 713 N N . VAL A 1 91 ? -8.314 15.476 17.703 1.00 58.97 91 VAL A N 1
ATOM 714 C CA . VAL A 1 91 ? -7.113 15.630 16.858 1.00 58.97 91 VAL A CA 1
ATOM 715 C C . VAL A 1 91 ? -7.501 15.705 15.379 1.00 58.97 91 VAL A C 1
ATOM 717 O O . VAL A 1 91 ? -7.541 14.725 14.650 1.00 58.97 91 VAL A O 1
ATOM 720 N N . ILE A 1 92 ? -7.680 16.938 14.923 1.00 65.06 92 ILE A N 1
ATOM 721 C CA . ILE A 1 92 ? -7.984 17.396 13.562 1.00 65.06 92 ILE A CA 1
ATOM 722 C C . ILE A 1 92 ? -7.000 16.796 12.531 1.00 65.06 92 ILE A C 1
ATOM 724 O O . ILE A 1 92 ? -5.953 17.384 12.285 1.00 65.06 92 ILE A O 1
ATOM 728 N N . LYS A 1 93 ? -7.295 15.616 11.968 1.00 77.12 93 LYS A N 1
ATOM 729 C CA . LYS A 1 93 ? -6.625 14.933 10.830 1.00 77.12 93 LYS A CA 1
ATOM 730 C C . LYS A 1 93 ? -5.284 15.550 10.385 1.00 77.12 93 LYS A C 1
ATOM 732 O O . LYS A 1 93 ? -5.257 16.432 9.519 1.00 77.12 93 LYS A O 1
ATOM 737 N N . LYS A 1 94 ? -4.155 15.072 10.922 1.00 84.50 94 LYS A N 1
ATOM 738 C CA . LYS A 1 94 ? -2.811 15.558 10.546 1.00 84.50 94 LYS A CA 1
ATOM 739 C C . LYS A 1 94 ? -1.994 14.497 9.827 1.00 84.50 94 LYS A C 1
ATOM 741 O O . LYS A 1 94 ? -2.062 13.312 10.130 1.00 84.50 94 LYS A O 1
ATOM 746 N N . GLY A 1 95 ? -1.169 14.960 8.889 1.00 85.75 95 GLY A N 1
ATOM 747 C CA . GLY A 1 95 ? -0.230 14.105 8.165 1.00 85.75 95 GLY A CA 1
ATOM 748 C C . GLY A 1 95 ? -0.938 13.104 7.256 1.00 85.75 95 GLY A C 1
ATOM 749 O O . GLY A 1 95 ? -0.888 11.905 7.502 1.00 85.75 95 GLY A O 1
ATOM 750 N N . LEU A 1 96 ? -1.616 13.592 6.213 1.00 91.75 96 LEU A N 1
ATOM 751 C CA . LEU A 1 96 ? -2.224 12.725 5.200 1.00 91.75 96 LEU A CA 1
ATOM 752 C C . LEU A 1 96 ? -1.157 11.834 4.538 1.00 91.75 96 LEU A C 1
ATOM 754 O O . LEU A 1 96 ? -0.119 12.333 4.107 1.00 91.75 96 LEU A O 1
ATOM 758 N N . PHE A 1 97 ? -1.455 10.540 4.438 1.00 93.75 97 PHE A N 1
ATOM 759 C CA . PHE A 1 97 ? -0.561 9.458 4.006 1.00 93.75 97 PHE A CA 1
ATOM 760 C C . PHE A 1 97 ? 0.739 9.355 4.805 1.00 93.75 97 PHE A C 1
ATOM 762 O O . PHE A 1 97 ? 1.787 8.996 4.274 1.00 93.75 97 PHE A O 1
ATOM 769 N N . GLN A 1 98 ? 0.654 9.663 6.097 1.00 93.44 98 GLN A N 1
ATOM 770 C CA . GLN A 1 98 ? 1.737 9.486 7.064 1.00 93.44 98 GLN A CA 1
ATOM 771 C C . GLN A 1 98 ? 1.331 8.582 8.236 1.00 93.44 98 GLN A C 1
ATOM 773 O O . GLN A 1 98 ? 2.041 8.538 9.238 1.00 93.44 98 GLN A O 1
ATOM 778 N N . GLY A 1 99 ? 0.196 7.882 8.129 1.00 93.25 99 GLY A N 1
ATOM 779 C CA . GLY A 1 99 ? -0.171 6.833 9.078 1.00 93.25 99 GLY A CA 1
ATOM 780 C C . GLY A 1 99 ? 0.824 5.673 9.052 1.00 93.25 99 GLY A C 1
ATOM 781 O O . GLY A 1 99 ? 1.520 5.471 8.052 1.00 93.25 99 GLY A O 1
ATOM 782 N N . HIS A 1 100 ? 0.897 4.920 10.154 1.00 94.00 100 HIS A N 1
ATOM 783 C CA . HIS A 1 100 ? 1.926 3.892 10.367 1.00 94.00 100 HIS A CA 1
ATOM 784 C C . HIS A 1 100 ? 2.001 2.886 9.216 1.00 94.00 100 HIS A C 1
ATOM 786 O O . HIS A 1 100 ? 3.065 2.726 8.622 1.00 94.00 100 HIS A O 1
ATOM 792 N N . LEU A 1 101 ? 0.860 2.304 8.834 1.00 95.50 101 LEU A N 1
ATOM 793 C CA . LEU A 1 101 ? 0.742 1.375 7.704 1.00 95.50 101 LEU A CA 1
ATOM 794 C C . LEU A 1 101 ? 1.350 1.971 6.423 1.00 95.50 101 LEU A C 1
ATOM 796 O O . LEU A 1 101 ? 2.302 1.438 5.858 1.00 95.50 101 LEU A O 1
ATOM 800 N N . ILE A 1 102 ? 0.917 3.183 6.054 1.00 96.44 102 ILE A N 1
ATOM 801 C CA . ILE A 1 102 ? 1.389 3.860 4.841 1.00 96.44 102 ILE A CA 1
ATOM 802 C C . ILE A 1 102 ? 2.902 4.111 4.861 1.00 96.44 102 ILE A C 1
ATOM 804 O O . ILE A 1 102 ? 3.600 3.885 3.869 1.00 96.44 102 ILE A O 1
ATOM 808 N N . VAL A 1 103 ? 3.426 4.580 5.992 1.00 95.62 103 VAL A N 1
ATOM 809 C CA . VAL A 1 103 ? 4.856 4.862 6.143 1.00 95.62 103 VAL A CA 1
ATOM 810 C C . VAL A 1 103 ? 5.676 3.575 6.048 1.00 95.62 103 VAL A C 1
ATOM 812 O O . VAL A 1 103 ? 6.705 3.572 5.371 1.00 95.62 103 VAL A O 1
ATOM 815 N N . ARG A 1 104 ? 5.226 2.474 6.664 1.00 95.31 104 ARG A N 1
ATOM 816 C CA . ARG A 1 104 ? 5.921 1.176 6.624 1.00 95.31 104 ARG A CA 1
ATOM 817 C C . ARG A 1 104 ? 5.923 0.578 5.218 1.00 95.31 104 ARG A C 1
ATOM 819 O O . ARG A 1 104 ? 6.992 0.200 4.733 1.00 95.31 104 ARG A O 1
ATOM 826 N N . GLY A 1 105 ? 4.791 0.575 4.514 1.00 95.06 105 GLY A N 1
ATOM 827 C CA . GLY A 1 105 ? 4.740 0.105 3.130 1.00 95.06 105 GLY A CA 1
ATOM 828 C C . GLY A 1 105 ? 5.621 0.929 2.186 1.00 95.06 105 GLY A C 1
ATOM 829 O O . GLY A 1 105 ? 6.363 0.371 1.374 1.00 95.06 105 GLY A O 1
ATOM 830 N N . LEU A 1 106 ? 5.621 2.261 2.309 1.00 95.25 106 LEU A N 1
ATOM 831 C CA . LEU A 1 106 ? 6.526 3.108 1.521 1.00 95.25 106 LEU A CA 1
ATOM 832 C C . LEU A 1 106 ? 7.999 2.912 1.903 1.00 95.25 106 LEU A C 1
ATOM 834 O O . LEU A 1 106 ? 8.868 2.930 1.028 1.00 95.25 106 LEU A O 1
ATOM 838 N N . ALA A 1 107 ? 8.304 2.678 3.179 1.00 93.38 107 ALA A N 1
ATOM 839 C CA . ALA A 1 107 ? 9.657 2.355 3.617 1.00 93.38 107 ALA A CA 1
ATOM 840 C C . ALA A 1 107 ? 10.177 1.076 2.940 1.00 93.38 107 ALA A C 1
ATOM 842 O O . ALA A 1 107 ? 11.334 1.034 2.516 1.00 93.38 107 ALA A O 1
ATOM 843 N N . ALA A 1 108 ? 9.323 0.063 2.744 1.00 92.69 108 ALA A N 1
ATOM 844 C CA . ALA A 1 108 ? 9.681 -1.138 1.990 1.00 92.69 108 ALA A CA 1
ATOM 845 C C . ALA A 1 108 ? 9.995 -0.846 0.513 1.00 92.69 108 ALA A C 1
ATOM 847 O O . ALA A 1 108 ? 10.905 -1.468 -0.051 1.00 92.69 108 ALA A O 1
ATOM 848 N N . HIS A 1 109 ? 9.308 0.116 -0.114 1.00 93.25 109 HIS A N 1
ATOM 849 C CA . HIS A 1 109 ? 9.663 0.596 -1.452 1.00 93.25 109 HIS A CA 1
ATOM 850 C C . HIS A 1 109 ? 11.057 1.227 -1.463 1.00 93.25 109 HIS A C 1
ATOM 852 O O . HIS A 1 109 ? 11.913 0.765 -2.221 1.00 93.25 109 HIS A O 1
ATOM 858 N N . TYR A 1 110 ? 11.318 2.200 -0.586 1.00 91.06 110 TYR A N 1
ATOM 859 C CA . TYR A 1 110 ? 12.620 2.869 -0.513 1.00 91.06 110 TYR A CA 1
ATOM 860 C C . TYR A 1 110 ? 13.759 1.899 -0.200 1.00 91.06 110 TYR A C 1
ATOM 862 O O . TYR A 1 110 ? 14.797 1.949 -0.856 1.00 91.06 110 TYR A O 1
ATOM 870 N N . ALA A 1 111 ? 13.546 0.943 0.703 1.00 88.06 111 ALA A N 1
ATOM 871 C CA . ALA A 1 111 ? 14.510 -0.119 0.978 1.00 88.06 111 ALA A CA 1
ATOM 872 C C . ALA A 1 111 ? 14.796 -1.009 -0.248 1.00 88.06 111 ALA A C 1
ATOM 874 O O . ALA A 1 111 ? 15.871 -1.593 -0.340 1.00 88.06 111 ALA A O 1
ATOM 875 N N . SER A 1 112 ? 13.853 -1.127 -1.189 1.00 86.88 112 SER A N 1
ATOM 876 C CA . SER A 1 112 ? 14.009 -1.945 -2.403 1.00 86.88 112 SER A CA 1
ATOM 877 C C . SER A 1 112 ? 14.734 -1.216 -3.533 1.00 86.88 112 SER A C 1
ATOM 879 O O . SER A 1 112 ? 15.428 -1.856 -4.317 1.00 86.88 112 SER A O 1
ATOM 881 N N . ILE A 1 113 ? 14.569 0.107 -3.631 1.00 85.31 113 ILE A N 1
ATOM 882 C CA . ILE A 1 113 ? 15.216 0.927 -4.671 1.00 85.31 113 ILE A CA 1
ATOM 883 C C . ILE A 1 113 ? 16.528 1.562 -4.201 1.00 85.31 113 ILE A C 1
ATOM 885 O O . ILE A 1 113 ? 17.315 2.053 -5.014 1.00 85.31 113 ILE A O 1
ATOM 889 N N . ARG A 1 114 ? 16.793 1.552 -2.890 1.00 78.06 114 ARG A N 1
ATOM 890 C CA . ARG A 1 114 ? 18.060 2.008 -2.332 1.00 78.06 114 ARG A CA 1
ATOM 891 C C . ARG A 1 114 ? 19.156 1.015 -2.696 1.00 78.06 114 ARG A C 1
ATOM 893 O O . ARG A 1 114 ? 19.353 -0.002 -2.041 1.00 78.06 114 ARG A O 1
ATOM 900 N N . SER A 1 115 ? 19.908 1.345 -3.739 1.00 66.81 115 SER A N 1
ATOM 901 C CA . SER A 1 115 ? 21.146 0.640 -4.042 1.00 66.81 115 SER A CA 1
ATOM 902 C C . SER A 1 115 ? 22.197 0.973 -2.974 1.00 66.81 115 SER A C 1
ATOM 904 O O . SER A 1 115 ? 22.459 2.155 -2.744 1.00 66.81 115 SER A O 1
ATOM 906 N N . PRO A 1 116 ? 22.864 -0.027 -2.366 1.00 63.22 116 PRO A N 1
ATOM 907 C CA . PRO A 1 116 ? 24.001 0.197 -1.467 1.00 63.22 116 PRO A CA 1
ATOM 908 C C . PRO A 1 116 ? 25.164 0.942 -2.137 1.00 63.22 116 PRO A C 1
ATOM 910 O O . PRO A 1 116 ? 26.037 1.464 -1.454 1.00 63.22 116 PRO A O 1
ATOM 913 N N . ARG A 1 117 ? 25.192 0.947 -3.476 1.00 57.28 117 ARG A N 1
ATOM 914 C CA . ARG A 1 117 ? 26.238 1.558 -4.303 1.00 57.28 117 ARG A CA 1
ATOM 915 C C . ARG A 1 117 ? 25.813 2.882 -4.941 1.00 57.28 117 ARG A C 1
ATOM 917 O O . ARG A 1 117 ? 26.622 3.479 -5.643 1.00 57.28 117 ARG A O 1
ATOM 924 N N . ALA A 1 118 ? 24.566 3.322 -4.759 1.00 57.62 118 ALA A N 1
ATOM 925 C CA . ALA A 1 118 ? 24.137 4.612 -5.292 1.00 57.62 118 ALA A CA 1
ATOM 926 C C . ALA A 1 118 ? 24.715 5.764 -4.449 1.00 57.62 118 ALA A C 1
ATOM 928 O O . ALA A 1 118 ? 24.843 5.614 -3.230 1.00 57.62 118 ALA A O 1
ATOM 929 N N . PRO A 1 119 ? 25.036 6.915 -5.069 1.00 55.94 119 PRO A N 1
ATOM 930 C CA . PRO A 1 119 ? 25.361 8.136 -4.340 1.00 55.94 119 PRO A CA 1
ATOM 931 C C . PRO A 1 119 ? 24.253 8.492 -3.338 1.00 55.94 119 PRO A C 1
ATOM 933 O O . PRO A 1 119 ? 23.093 8.128 -3.533 1.00 55.94 119 PRO A O 1
ATOM 936 N N . VAL A 1 120 ? 24.608 9.236 -2.283 1.00 53.25 120 VAL A N 1
ATOM 937 C CA . VAL A 1 120 ? 23.667 9.707 -1.241 1.00 53.25 120 VAL A CA 1
ATOM 938 C C . VAL A 1 120 ? 22.474 10.456 -1.853 1.00 53.25 120 VAL A C 1
ATOM 940 O O . VAL A 1 120 ? 21.359 10.364 -1.349 1.00 53.25 120 VAL A O 1
ATOM 943 N N . GLU A 1 121 ? 22.693 11.111 -2.990 1.00 56.19 121 GLU A N 1
ATOM 944 C CA . GLU A 1 121 ? 21.667 11.725 -3.827 1.00 56.19 121 GLU A CA 1
ATOM 945 C C . GLU A 1 121 ? 21.270 10.756 -4.947 1.00 56.19 121 GLU A C 1
ATOM 947 O O . GLU A 1 121 ? 21.684 10.888 -6.096 1.00 56.19 121 GLU A O 1
ATOM 952 N N . ASN A 1 122 ? 20.505 9.715 -4.613 1.00 58.69 122 ASN A N 1
ATOM 953 C CA . ASN A 1 122 ? 19.955 8.832 -5.635 1.00 58.69 122 ASN A CA 1
ATOM 954 C C . ASN A 1 122 ? 18.747 9.531 -6.293 1.00 58.69 122 ASN A C 1
ATOM 956 O O . ASN A 1 122 ? 17.724 9.690 -5.618 1.00 58.69 122 ASN A O 1
ATOM 960 N N . PRO A 1 123 ? 18.796 9.911 -7.585 1.00 57.84 123 PRO A N 1
ATOM 961 C CA . PRO A 1 123 ? 17.673 10.574 -8.252 1.00 57.84 123 PRO A CA 1
ATOM 962 C C . PRO A 1 123 ? 16.394 9.725 -8.230 1.00 57.84 123 PRO A C 1
ATOM 964 O O . PRO A 1 123 ? 15.303 10.278 -8.149 1.00 57.84 123 PRO A O 1
ATOM 967 N N . ALA A 1 124 ? 16.505 8.390 -8.165 1.00 59.72 124 ALA A N 1
ATOM 968 C CA . ALA A 1 124 ? 15.349 7.499 -8.016 1.00 59.72 124 ALA A CA 1
ATOM 969 C C . ALA A 1 124 ? 14.588 7.693 -6.689 1.00 59.72 124 ALA A C 1
ATOM 971 O O . ALA A 1 124 ? 13.445 7.265 -6.565 1.00 59.72 124 ALA A O 1
ATOM 972 N N . THR A 1 125 ? 15.216 8.325 -5.694 1.00 64.31 125 THR A N 1
ATOM 973 C CA . THR A 1 125 ? 14.588 8.679 -4.411 1.00 64.31 125 THR A CA 1
ATOM 974 C C . THR A 1 125 ? 14.093 10.126 -4.357 1.00 64.31 125 THR A C 1
ATOM 976 O O . THR A 1 125 ? 13.410 10.488 -3.402 1.00 64.31 125 THR A O 1
ATOM 979 N N . ALA A 1 126 ? 14.414 10.941 -5.369 1.00 71.25 126 ALA A N 1
ATOM 980 C CA . ALA A 1 126 ? 14.015 12.345 -5.445 1.00 71.25 126 ALA A CA 1
ATOM 981 C C . ALA A 1 126 ? 12.590 12.527 -5.993 1.00 71.25 126 ALA A C 1
ATOM 983 O O . ALA A 1 126 ? 11.910 13.486 -5.621 1.00 71.25 126 ALA A O 1
ATOM 984 N N . ASP A 1 127 ? 12.127 11.602 -6.837 1.00 84.31 127 ASP A N 1
ATOM 985 C CA . ASP A 1 127 ? 10.777 11.631 -7.391 1.00 84.31 127 ASP A CA 1
ATOM 986 C C . ASP A 1 127 ? 9.734 11.097 -6.401 1.00 84.31 127 ASP A C 1
ATOM 988 O O . ASP A 1 127 ? 9.960 10.143 -5.652 1.00 84.31 127 ASP A O 1
ATOM 992 N N . PHE A 1 128 ? 8.546 11.706 -6.424 1.00 90.00 128 PHE A N 1
ATOM 993 C CA . PHE A 1 128 ? 7.426 11.267 -5.599 1.00 90.00 128 PHE A CA 1
ATOM 994 C C . PHE A 1 128 ? 6.917 9.896 -6.081 1.00 90.00 128 PHE A C 1
ATOM 996 O O . PHE A 1 128 ? 6.505 9.777 -7.242 1.00 90.00 128 PHE A O 1
ATOM 1003 N N . PRO A 1 129 ? 6.897 8.855 -5.225 1.00 92.31 129 PRO A N 1
ATOM 1004 C CA . PRO A 1 129 ? 6.670 7.486 -5.670 1.00 92.31 129 PRO A CA 1
ATOM 1005 C C . PRO A 1 129 ? 5.167 7.184 -5.810 1.00 92.31 129 PRO A C 1
ATOM 1007 O O . PRO A 1 129 ? 4.603 6.398 -5.048 1.00 92.31 129 PRO A O 1
ATOM 1010 N N . GLU A 1 130 ? 4.507 7.803 -6.802 1.00 92.94 130 GLU A N 1
ATOM 1011 C CA . GLU A 1 130 ? 3.048 7.724 -7.015 1.00 92.94 130 GLU A CA 1
ATOM 1012 C C . GLU A 1 130 ? 2.543 6.270 -7.007 1.00 92.94 130 GLU A C 1
ATOM 1014 O O . GLU A 1 130 ? 1.638 5.911 -6.253 1.00 92.94 130 GLU A O 1
ATOM 1019 N N . THR A 1 131 ? 3.163 5.413 -7.821 1.00 91.50 131 THR A N 1
ATOM 1020 C CA . THR A 1 131 ? 2.773 4.004 -7.961 1.00 91.50 131 THR A CA 1
ATOM 1021 C C . THR A 1 131 ? 3.002 3.211 -6.675 1.00 91.50 131 THR A C 1
ATOM 1023 O O . THR A 1 131 ? 2.189 2.350 -6.342 1.00 91.50 131 THR A O 1
ATOM 1026 N N . ALA A 1 132 ? 4.081 3.498 -5.938 1.00 94.25 132 ALA A N 1
ATOM 1027 C CA . ALA A 1 132 ? 4.352 2.827 -4.670 1.00 94.25 132 ALA A CA 1
ATOM 1028 C C . ALA A 1 132 ? 3.294 3.198 -3.628 1.00 94.25 132 ALA A C 1
ATOM 1030 O O . ALA A 1 132 ? 2.741 2.306 -3.000 1.00 94.25 132 ALA A O 1
ATOM 1031 N N . LEU A 1 133 ? 2.943 4.485 -3.513 1.00 95.38 133 LEU A N 1
ATOM 1032 C CA . LEU A 1 133 ? 1.918 4.944 -2.573 1.00 95.38 133 LEU A CA 1
ATOM 1033 C C . LEU A 1 133 ? 0.547 4.323 -2.874 1.00 95.38 133 LEU A C 1
ATOM 1035 O O . LEU A 1 133 ? -0.157 3.915 -1.953 1.00 95.38 133 LEU A O 1
ATOM 1039 N N . VAL A 1 134 ? 0.170 4.195 -4.151 1.00 93.88 134 VAL A N 1
ATOM 1040 C CA . VAL A 1 134 ? -1.073 3.499 -4.528 1.00 93.88 134 VAL A CA 1
ATOM 1041 C C . VAL A 1 134 ? -1.041 2.036 -4.077 1.00 93.88 134 VAL A C 1
ATOM 1043 O O . VAL A 1 134 ? -2.006 1.572 -3.471 1.00 93.88 134 VAL A O 1
ATOM 1046 N N . HIS A 1 135 ? 0.062 1.323 -4.323 1.00 92.75 135 HIS A N 1
ATOM 1047 C CA . HIS A 1 135 ? 0.201 -0.071 -3.899 1.00 92.75 135 HIS A CA 1
ATOM 1048 C C . HIS A 1 135 ? 0.189 -0.228 -2.377 1.00 92.75 135 HIS A C 1
ATOM 1050 O O . HIS A 1 135 ? -0.512 -1.106 -1.883 1.00 92.75 135 HIS A O 1
ATOM 1056 N N . THR A 1 136 ? 0.873 0.652 -1.647 1.00 95.50 136 THR A N 1
ATOM 1057 C CA . THR A 1 136 ? 0.840 0.733 -0.183 1.00 95.50 136 THR A CA 1
ATOM 1058 C C . THR A 1 136 ? -0.586 0.899 0.342 1.00 95.50 136 THR A C 1
ATOM 1060 O O . THR A 1 136 ? -1.036 0.099 1.153 1.00 95.50 136 THR A O 1
ATOM 1063 N N . ILE A 1 137 ? -1.343 1.885 -0.157 1.00 95.19 137 ILE A N 1
ATOM 1064 C CA . ILE A 1 137 ? -2.727 2.124 0.289 1.00 95.19 137 ILE A CA 1
ATOM 1065 C C . ILE A 1 137 ? -3.597 0.887 0.063 1.00 95.19 137 ILE A C 1
ATOM 1067 O O . ILE A 1 137 ? -4.372 0.491 0.931 1.00 95.19 137 ILE A O 1
ATOM 1071 N N . GLN A 1 138 ? -3.491 0.280 -1.117 1.00 92.44 138 GLN A N 1
ATOM 1072 C CA . GLN A 1 138 ? -4.286 -0.896 -1.446 1.00 92.44 138 GLN A CA 1
ATOM 1073 C C . GLN A 1 138 ? -3.876 -2.115 -0.596 1.00 92.44 138 GLN A C 1
ATOM 1075 O O . GLN A 1 138 ? -4.740 -2.905 -0.217 1.00 92.44 138 GLN A O 1
ATOM 1080 N N . ALA A 1 139 ? -2.588 -2.250 -0.268 1.00 93.31 139 ALA A N 1
ATOM 1081 C CA . ALA A 1 139 ? -2.061 -3.311 0.581 1.00 93.31 139 ALA A CA 1
ATOM 1082 C C . ALA A 1 139 ? -2.528 -3.158 2.030 1.00 93.31 139 ALA A C 1
ATOM 1084 O O . ALA A 1 139 ? -3.050 -4.119 2.590 1.00 93.31 139 ALA A O 1
ATOM 1085 N N . ALA A 1 140 ? -2.478 -1.940 2.571 1.00 95.38 140 ALA A N 1
ATOM 1086 C CA . ALA A 1 140 ? -2.982 -1.621 3.902 1.00 95.38 140 ALA A CA 1
ATOM 1087 C C . ALA A 1 140 ? -4.478 -1.951 4.026 1.00 95.38 140 ALA A C 1
ATOM 1089 O O . ALA A 1 140 ? -4.884 -2.669 4.937 1.00 95.38 140 ALA A O 1
ATOM 1090 N N . LYS A 1 141 ? -5.305 -1.524 3.056 1.00 93.81 141 LYS A N 1
ATOM 1091 C CA . LYS A 1 141 ? -6.743 -1.859 3.039 1.00 93.81 141 LYS A CA 1
ATOM 1092 C C . LYS A 1 141 ? -6.992 -3.362 3.063 1.00 93.81 141 LYS A C 1
ATOM 1094 O O . LYS A 1 141 ? -7.914 -3.822 3.727 1.00 93.81 141 LYS A O 1
ATOM 1099 N N . ARG A 1 142 ? -6.198 -4.137 2.323 1.00 90.94 142 ARG A N 1
ATOM 1100 C CA . ARG A 1 142 ? -6.343 -5.594 2.311 1.00 90.94 142 ARG A CA 1
ATOM 1101 C C . ARG A 1 142 ? -5.917 -6.236 3.608 1.00 90.94 142 ARG A C 1
ATOM 1103 O O . ARG A 1 142 ? -6.651 -7.095 4.074 1.00 90.94 142 ARG A O 1
ATOM 1110 N N . ALA A 1 143 ? -4.777 -5.831 4.162 1.00 93.62 143 ALA A N 1
ATOM 1111 C CA . ALA A 1 143 ? -4.328 -6.317 5.458 1.00 93.62 143 ALA A CA 1
ATOM 1112 C C . ALA A 1 143 ? -5.447 -6.133 6.491 1.00 93.62 143 ALA A C 1
ATOM 1114 O O . ALA A 1 143 ? -5.866 -7.111 7.101 1.00 93.62 143 ALA A O 1
ATOM 1115 N N . LEU A 1 144 ? -6.036 -4.931 6.543 1.00 95.00 144 LEU A N 1
ATOM 1116 C CA . LEU A 1 144 ? -7.182 -4.622 7.397 1.00 95.00 144 LEU A CA 1
ATOM 1117 C C . LEU A 1 144 ? -8.383 -5.540 7.119 1.00 95.00 144 LEU A C 1
ATOM 1119 O O . LEU A 1 144 ? -8.836 -6.223 8.033 1.00 95.00 144 LEU A O 1
ATOM 1123 N N . HIS A 1 145 ? -8.853 -5.648 5.872 1.00 93.31 145 HIS A N 1
ATOM 1124 C CA . HIS A 1 145 ? -9.989 -6.521 5.536 1.00 93.31 145 HIS A CA 1
ATOM 1125 C C . HIS A 1 145 ? -9.736 -8.010 5.816 1.00 93.31 145 HIS A C 1
ATOM 1127 O O . HIS A 1 145 ? -10.646 -8.727 6.224 1.00 93.31 145 HIS A O 1
ATOM 1133 N N . TYR A 1 146 ? -8.511 -8.505 5.627 1.00 92.88 146 TYR A N 1
ATOM 1134 C CA . TYR A 1 146 ? -8.170 -9.891 5.956 1.00 92.88 146 TYR A CA 1
ATOM 1135 C C . TYR A 1 146 ? -8.214 -10.148 7.460 1.00 92.88 146 TYR A C 1
ATOM 1137 O O . TYR A 1 146 ? -8.408 -11.285 7.874 1.00 92.88 146 TYR A O 1
ATOM 1145 N N . THR A 1 147 ? -8.055 -9.108 8.272 1.00 94.31 147 THR A N 1
ATOM 1146 C CA . THR A 1 147 ? -8.104 -9.168 9.736 1.00 94.31 147 THR A CA 1
ATOM 1147 C C . THR A 1 147 ? -9.391 -8.595 10.326 1.00 94.31 147 THR A C 1
ATOM 1149 O O . THR A 1 147 ? -9.472 -8.416 11.535 1.00 94.31 147 THR A O 1
ATOM 1152 N N . GLU A 1 148 ? -10.417 -8.338 9.513 1.00 92.75 148 GLU A N 1
ATOM 1153 C CA . GLU A 1 148 ? -11.675 -7.706 9.948 1.00 92.75 148 GLU A CA 1
ATOM 1154 C C . GLU A 1 148 ? -12.408 -8.524 11.024 1.00 92.75 148 GLU A C 1
ATOM 1156 O O . GLU A 1 148 ? -13.048 -7.979 11.914 1.00 92.75 148 GLU A O 1
ATOM 1161 N N . THR A 1 149 ? -12.237 -9.848 11.009 1.00 92.12 149 THR A N 1
ATOM 1162 C CA . THR A 1 149 ? -12.778 -10.757 12.039 1.00 92.12 149 THR A CA 1
ATOM 1163 C C . THR A 1 149 ? -11.878 -10.902 13.271 1.00 92.12 149 THR A C 1
ATOM 1165 O O . THR A 1 149 ? -12.148 -11.724 14.148 1.00 92.12 149 THR A O 1
ATOM 1168 N N . GLY A 1 150 ? -10.755 -10.181 13.313 1.00 90.69 150 GLY A N 1
ATOM 1169 C CA . GLY A 1 150 ? -9.720 -10.320 14.334 1.00 90.69 150 GLY A CA 1
ATOM 1170 C C . GLY A 1 150 ? -8.755 -11.487 14.129 1.00 90.69 150 GLY A C 1
ATOM 1171 O O . GLY A 1 150 ? -7.769 -11.618 14.854 1.00 90.69 150 GLY A O 1
ATOM 1172 N N . LYS A 1 151 ? -9.024 -12.343 13.139 1.00 93.88 151 LYS A N 1
ATOM 1173 C CA . LYS A 1 151 ? -8.138 -13.416 12.683 1.00 93.88 151 LYS A CA 1
ATOM 1174 C C . LYS A 1 151 ? -7.730 -13.141 11.247 1.00 93.88 151 LYS A C 1
ATOM 1176 O O . LYS A 1 151 ? -8.557 -12.691 10.459 1.00 93.88 151 LYS A O 1
ATOM 1181 N N . LEU A 1 152 ? -6.483 -13.455 10.907 1.00 93.12 152 LEU A N 1
ATOM 1182 C CA . LEU A 1 152 ? -5.992 -13.341 9.540 1.00 93.12 152 LEU A CA 1
ATOM 1183 C C . LEU A 1 152 ? -6.663 -14.396 8.648 1.00 93.12 152 LEU A C 1
ATOM 1185 O O . LEU A 1 152 ? -6.392 -15.591 8.769 1.00 93.12 152 LEU A O 1
ATOM 1189 N N . VAL A 1 153 ? -7.526 -13.946 7.740 1.00 91.50 153 VAL A N 1
ATOM 1190 C CA . VAL A 1 153 ? -8.218 -14.773 6.748 1.00 91.50 153 VAL A CA 1
ATOM 1191 C C . VAL A 1 153 ? -7.871 -14.264 5.354 1.00 91.50 153 VAL A C 1
ATOM 1193 O O . VAL A 1 153 ? -8.476 -13.326 4.836 1.00 91.50 153 VAL A O 1
ATOM 1196 N N . ILE A 1 154 ? -6.891 -14.911 4.725 1.00 86.38 154 ILE A N 1
ATOM 1197 C CA . ILE A 1 154 ? -6.510 -14.617 3.343 1.00 86.38 154 ILE A CA 1
ATOM 1198 C C . ILE A 1 154 ? -7.412 -15.442 2.412 1.00 86.38 154 ILE A C 1
ATOM 1200 O O . ILE A 1 154 ? -7.411 -16.675 2.494 1.00 86.38 154 ILE A O 1
ATOM 1204 N N . PRO A 1 155 ? -8.193 -14.814 1.517 1.00 81.81 155 PRO A N 1
ATOM 1205 C CA . PRO A 1 155 ? -9.047 -15.541 0.594 1.00 81.81 155 PRO A CA 1
ATOM 1206 C C . PRO A 1 155 ? -8.197 -16.371 -0.375 1.00 81.81 155 PRO A C 1
ATOM 1208 O O . PRO A 1 155 ? -7.282 -15.862 -1.024 1.00 81.81 155 PRO A O 1
ATOM 1211 N N . GLY A 1 156 ? -8.524 -17.660 -0.496 1.00 73.81 156 GLY A N 1
ATOM 1212 C CA . GLY A 1 156 ? -7.848 -18.600 -1.390 1.00 73.81 156 GLY A CA 1
ATOM 1213 C C . GLY A 1 156 ? -8.119 -18.289 -2.863 1.00 73.81 156 GLY A C 1
ATOM 1214 O O . GLY A 1 156 ? -8.977 -18.907 -3.493 1.00 73.81 156 GLY A O 1
ATOM 1215 N N . HIS A 1 157 ? -7.407 -17.318 -3.430 1.00 66.00 157 HIS A N 1
ATOM 1216 C CA . HIS A 1 157 ? -7.483 -16.988 -4.850 1.00 66.00 157 HIS A CA 1
ATOM 1217 C C . HIS A 1 157 ? -6.354 -17.655 -5.643 1.00 66.00 157 HIS A C 1
ATOM 1219 O O . HIS A 1 157 ? -5.214 -17.731 -5.198 1.00 66.00 157 HIS A O 1
ATOM 1225 N N . ARG A 1 158 ? -6.669 -18.110 -6.867 1.00 54.69 158 ARG A N 1
ATOM 1226 C CA . ARG A 1 158 ? -5.704 -18.764 -7.776 1.00 54.69 158 ARG A CA 1
ATOM 1227 C C . ARG A 1 158 ? -4.619 -17.824 -8.306 1.00 54.69 158 ARG A C 1
ATOM 1229 O O . ARG A 1 158 ? -3.587 -18.286 -8.776 1.00 54.69 158 ARG A O 1
ATOM 1236 N N . LEU A 1 159 ? -4.881 -16.519 -8.299 1.00 58.06 159 LEU A N 1
ATOM 1237 C CA . LEU A 1 159 ? -3.953 -15.499 -8.769 1.00 58.06 159 LEU A CA 1
ATOM 1238 C C . LEU A 1 159 ? -3.337 -14.815 -7.555 1.00 58.06 159 LEU A C 1
ATOM 1240 O O . LEU A 1 159 ? -4.075 -14.434 -6.644 1.00 58.06 159 LEU A O 1
ATOM 1244 N N . GLY A 1 160 ? -2.009 -14.650 -7.577 1.00 59.16 160 GLY A N 1
ATOM 1245 C CA . GLY A 1 160 ? -1.246 -14.009 -6.506 1.00 59.16 160 GLY A CA 1
ATOM 1246 C C . GLY A 1 160 ? -1.883 -12.699 -6.053 1.00 59.16 160 GLY A C 1
ATOM 1247 O O . GLY A 1 160 ? -2.564 -12.025 -6.841 1.00 59.16 160 GLY A O 1
ATOM 1248 N N . GLU A 1 161 ? -1.680 -12.364 -4.778 1.00 61.81 161 GLU A N 1
ATOM 1249 C CA . GLU A 1 161 ? -2.446 -11.329 -4.091 1.00 61.81 161 GLU A CA 1
ATOM 1250 C C . GLU A 1 161 ? -2.527 -10.066 -4.932 1.00 61.81 161 GLU A C 1
ATOM 1252 O O . GLU A 1 161 ? -3.657 -9.724 -5.263 1.00 61.81 161 GLU A O 1
ATOM 1257 N N . PHE A 1 162 ? -1.392 -9.540 -5.427 1.00 63.84 162 PHE A N 1
ATOM 1258 C CA . PHE A 1 162 ? -1.214 -8.345 -6.281 1.00 63.84 162 PHE A CA 1
ATOM 1259 C C . PHE A 1 162 ? -1.363 -8.499 -7.801 1.00 63.84 162 PHE A C 1
ATOM 1261 O O . PHE A 1 162 ? -0.877 -7.664 -8.577 1.00 63.84 162 PHE A O 1
ATOM 1268 N N . SER A 1 163 ? -2.027 -9.546 -8.280 1.00 70.81 163 SER A N 1
ATOM 1269 C CA . SER A 1 163 ? -2.276 -9.675 -9.719 1.00 70.81 163 SER A CA 1
ATOM 1270 C C . SER A 1 163 ? -3.124 -8.510 -10.255 1.00 70.81 163 SER A C 1
ATOM 1272 O O . SER A 1 163 ? -3.993 -7.977 -9.567 1.00 70.81 163 SER A O 1
ATOM 1274 N N . ARG A 1 164 ? -2.936 -8.113 -11.520 1.00 70.31 164 ARG A N 1
ATOM 1275 C CA . ARG A 1 164 ? -3.749 -7.045 -12.140 1.00 70.31 164 ARG A CA 1
ATOM 1276 C C . ARG A 1 164 ? -5.256 -7.319 -12.027 1.00 70.31 164 ARG A C 1
ATOM 1278 O O . ARG A 1 164 ? -6.018 -6.381 -11.829 1.00 70.31 164 ARG A O 1
ATOM 1285 N N . ALA A 1 165 ? -5.659 -8.588 -12.095 1.00 73.38 165 ALA A N 1
ATOM 1286 C CA . ALA A 1 165 ? -7.046 -9.030 -11.940 1.00 73.38 165 ALA A CA 1
ATOM 1287 C C . ALA A 1 165 ? -7.642 -8.701 -10.558 1.00 73.38 165 ALA A C 1
ATOM 1289 O O . ALA A 1 165 ? -8.848 -8.508 -10.420 1.00 73.38 165 ALA A O 1
ATOM 1290 N N . ASN A 1 166 ? -6.787 -8.617 -9.543 1.00 74.06 166 ASN A N 1
ATOM 1291 C CA . ASN A 1 166 ? -7.164 -8.403 -8.156 1.00 74.06 166 ASN A CA 1
ATOM 1292 C C . ASN A 1 166 ? -7.152 -6.910 -7.751 1.00 74.06 166 ASN A C 1
ATOM 1294 O O . ASN A 1 166 ? -7.850 -6.549 -6.803 1.00 74.06 166 ASN A O 1
ATOM 1298 N N . TRP A 1 167 ? -6.371 -6.058 -8.435 1.00 72.69 167 TRP A N 1
ATOM 1299 C CA . TRP A 1 167 ? -6.067 -4.675 -7.994 1.00 72.69 167 TRP A CA 1
ATOM 1300 C C . TRP A 1 167 ? -6.493 -3.615 -8.993 1.00 72.69 167 TRP A C 1
ATOM 1302 O O . TRP A 1 167 ? -6.845 -2.504 -8.593 1.00 72.69 167 TRP A O 1
ATOM 1312 N N . GLY A 1 168 ? -6.472 -3.952 -10.282 1.00 81.00 168 GLY A N 1
ATOM 1313 C CA . GLY A 1 168 ? -6.918 -3.057 -11.335 1.00 81.00 168 GLY A CA 1
ATOM 1314 C C . GLY A 1 168 ? -8.405 -2.745 -11.225 1.00 81.00 168 GLY A C 1
ATOM 1315 O O . GLY A 1 168 ? -9.167 -3.457 -10.569 1.00 81.00 168 GLY A O 1
ATOM 1316 N N . ASP A 1 169 ? -8.802 -1.675 -11.904 1.00 86.19 169 ASP A N 1
ATOM 1317 C CA . ASP A 1 169 ? -10.212 -1.343 -12.050 1.00 86.19 169 ASP A CA 1
ATOM 1318 C C . ASP A 1 169 ? -10.945 -2.521 -12.704 1.00 86.19 169 ASP A C 1
ATOM 1320 O O . ASP A 1 169 ? -10.450 -3.138 -13.655 1.00 86.19 169 ASP A O 1
ATOM 1324 N N . ARG A 1 170 ? -12.117 -2.854 -12.167 1.00 86.31 170 ARG A N 1
ATOM 1325 C CA . ARG A 1 170 ? -12.881 -4.034 -12.577 1.00 86.31 170 ARG A CA 1
ATOM 1326 C C . ARG A 1 170 ? -14.365 -3.730 -12.635 1.00 86.31 170 ARG A C 1
ATOM 1328 O O . ARG A 1 170 ? -14.867 -2.901 -11.884 1.00 86.31 170 ARG A O 1
ATOM 1335 N N . MET A 1 171 ? -15.073 -4.448 -13.495 1.00 88.56 171 MET A N 1
ATOM 1336 C CA . MET A 1 171 ? -16.531 -4.456 -13.492 1.00 88.56 171 MET A CA 1
ATOM 1337 C C . MET A 1 171 ? -17.001 -5.563 -12.553 1.00 88.56 171 MET A C 1
ATOM 1339 O O . MET A 1 171 ? -16.607 -6.717 -12.715 1.00 88.56 171 MET A O 1
ATOM 1343 N N . VAL A 1 172 ? -17.817 -5.214 -11.564 1.00 89.19 172 VAL A N 1
ATOM 1344 C CA . VAL A 1 172 ? -18.447 -6.173 -10.652 1.00 89.19 172 VAL A CA 1
ATOM 1345 C C . VAL A 1 172 ? -19.942 -6.150 -10.912 1.00 89.19 172 VAL A C 1
ATOM 1347 O O . VAL A 1 172 ? -20.546 -5.086 -11.020 1.00 89.19 172 VAL A O 1
ATOM 1350 N N . PHE A 1 173 ? -20.546 -7.327 -11.025 1.00 88.75 173 PHE A N 1
ATOM 1351 C CA . PHE A 1 173 ? -21.990 -7.439 -11.144 1.00 88.75 173 PHE A CA 1
ATOM 1352 C C . PHE A 1 173 ? -22.606 -7.424 -9.742 1.00 88.75 173 PHE A C 1
ATOM 1354 O O . PHE A 1 173 ? -22.373 -8.343 -8.958 1.00 88.75 173 PHE A O 1
ATOM 1361 N N . GLN A 1 174 ? -23.346 -6.370 -9.410 1.00 91.12 174 GLN A N 1
ATOM 1362 C CA . GLN A 1 174 ? -24.036 -6.200 -8.131 1.00 91.12 174 GLN A CA 1
ATOM 1363 C C . GLN A 1 174 ? -25.508 -5.892 -8.407 1.00 91.12 174 GLN A C 1
ATOM 1365 O O . GLN A 1 174 ? -25.817 -5.031 -9.228 1.00 91.12 174 GLN A O 1
ATOM 1370 N N . GLU A 1 175 ? -26.414 -6.629 -7.760 1.00 91.81 175 GLU A N 1
ATOM 1371 C CA . GLU A 1 175 ? -27.868 -6.394 -7.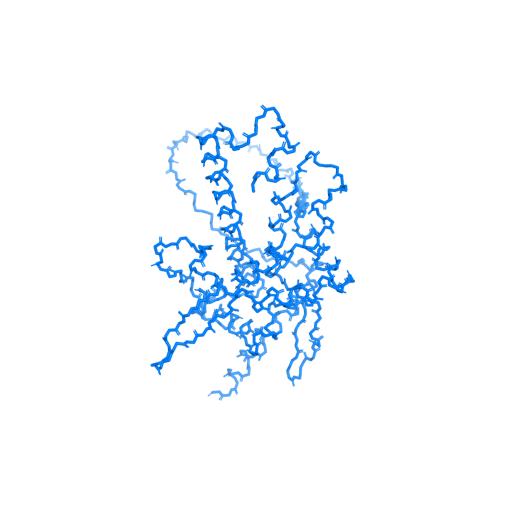831 1.00 91.81 175 GLU A CA 1
ATOM 1372 C C . GLU A 1 175 ? -28.428 -6.327 -9.268 1.00 91.81 175 GLU A C 1
ATOM 1374 O O . GLU A 1 175 ? -29.255 -5.484 -9.612 1.00 91.81 175 GLU A O 1
ATOM 1379 N N . GLY A 1 176 ? -27.947 -7.205 -10.154 1.00 92.88 176 GLY A N 1
ATOM 1380 C CA . GLY A 1 176 ? -28.401 -7.231 -11.548 1.00 92.88 176 GLY A CA 1
ATOM 1381 C C . GLY A 1 176 ? -27.791 -6.140 -12.438 1.00 92.88 176 GLY A C 1
ATOM 1382 O O . GLY A 1 176 ? -28.168 -6.029 -13.605 1.00 92.88 176 GLY A O 1
ATOM 1383 N N . ARG A 1 177 ? -26.858 -5.330 -11.922 1.00 93.31 177 ARG A N 1
ATOM 1384 C CA . ARG A 1 177 ? -26.203 -4.239 -12.653 1.00 93.31 177 ARG A CA 1
ATOM 1385 C C . ARG A 1 177 ? -24.691 -4.421 -12.678 1.00 93.31 177 ARG A C 1
ATOM 1387 O O . ARG A 1 177 ? -24.077 -4.860 -11.713 1.00 93.31 177 ARG A O 1
ATOM 1394 N N . SER A 1 178 ? -24.078 -4.046 -13.797 1.00 91.25 178 SER A N 1
ATOM 1395 C CA . SER A 1 178 ? -22.621 -3.993 -13.916 1.00 91.25 178 SER A CA 1
ATOM 1396 C C . SER A 1 178 ? -22.120 -2.660 -13.362 1.00 91.25 178 SER A C 1
ATOM 1398 O O . SER A 1 178 ? -22.423 -1.604 -13.918 1.00 91.25 178 SER A O 1
ATOM 1400 N N . VAL A 1 179 ? -21.386 -2.705 -12.253 1.00 92.31 179 VAL A N 1
ATOM 1401 C CA . VAL A 1 179 ? -20.842 -1.537 -11.553 1.00 92.31 179 VAL A CA 1
ATOM 1402 C C . VAL A 1 179 ? -19.328 -1.503 -11.737 1.00 92.31 179 VAL A C 1
ATOM 1404 O O . VAL A 1 179 ? -18.634 -2.490 -11.492 1.00 92.31 179 VAL A O 1
ATOM 1407 N N . ALA A 1 180 ? -18.801 -0.357 -12.167 1.00 89.50 180 ALA A N 1
ATOM 1408 C CA . ALA A 1 180 ? -17.362 -0.141 -12.262 1.00 89.50 180 ALA A CA 1
ATOM 1409 C C . ALA A 1 180 ? -16.771 0.122 -10.870 1.00 89.50 180 ALA A C 1
ATOM 1411 O O . ALA A 1 180 ? -17.100 1.117 -10.223 1.00 89.50 180 ALA A O 1
ATOM 1412 N N . VAL A 1 181 ? -15.872 -0.751 -10.426 1.00 85.69 181 VAL A N 1
ATOM 1413 C CA . VAL A 1 181 ? -15.103 -0.599 -9.190 1.00 85.69 181 VAL A CA 1
ATOM 1414 C C . VAL A 1 181 ? -13.716 -0.075 -9.551 1.00 85.69 181 VAL A C 1
ATOM 1416 O O . VAL A 1 181 ? -12.859 -0.812 -10.036 1.00 85.69 181 VAL A O 1
ATOM 1419 N N . ASN A 1 182 ? -13.510 1.219 -9.311 1.00 85.62 182 ASN A N 1
ATOM 1420 C CA . ASN A 1 182 ? -12.302 1.965 -9.678 1.00 85.62 182 ASN A CA 1
ATOM 1421 C C . ASN A 1 182 ? -11.261 1.977 -8.545 1.00 85.62 182 ASN A C 1
ATOM 1423 O O . ASN A 1 182 ? -10.898 3.038 -8.026 1.00 85.62 182 ASN A O 1
ATOM 1427 N N . SER A 1 183 ? -10.811 0.793 -8.124 1.00 78.31 183 SER A N 1
ATOM 1428 C CA . SER A 1 183 ? -9.894 0.607 -6.989 1.00 78.31 183 SER A CA 1
ATOM 1429 C C . SER A 1 183 ? -8.531 1.274 -7.176 1.00 78.31 183 SER A C 1
ATOM 1431 O O . SER A 1 183 ? -7.912 1.667 -6.187 1.00 78.31 183 SER A O 1
ATOM 1433 N N . THR A 1 184 ? -8.043 1.402 -8.414 1.00 85.50 184 THR A N 1
ATOM 1434 C CA . THR A 1 184 ? -6.725 1.987 -8.702 1.00 85.50 184 THR A CA 1
ATOM 1435 C C . THR A 1 184 ? -6.857 3.397 -9.255 1.00 85.50 184 THR A C 1
ATOM 1437 O O . THR A 1 184 ? -6.191 4.310 -8.765 1.00 85.50 184 THR A O 1
ATOM 1440 N N . SER A 1 185 ? -7.723 3.625 -10.247 1.00 85.19 185 SER A N 1
ATOM 1441 C CA . SER A 1 185 ? -7.799 4.944 -10.894 1.00 85.19 185 SER A CA 1
ATOM 1442 C C . SER A 1 185 ? -8.291 6.053 -9.962 1.00 85.19 185 SER A C 1
ATOM 1444 O O . SER A 1 185 ? -7.866 7.202 -10.111 1.00 85.19 185 SER A O 1
ATOM 1446 N N . GLY A 1 186 ? -9.130 5.729 -8.970 1.00 85.50 186 GLY A N 1
ATOM 1447 C CA . GLY A 1 186 ? -9.523 6.667 -7.917 1.00 85.50 186 GLY A CA 1
ATOM 1448 C C . GLY A 1 186 ? -8.328 7.131 -7.079 1.00 85.50 186 GLY A C 1
ATOM 1449 O O . GLY A 1 186 ? -8.101 8.334 -6.932 1.00 85.50 186 GLY A O 1
ATOM 1450 N N . LEU A 1 187 ? -7.512 6.183 -6.611 1.00 88.00 187 LEU A N 1
ATOM 1451 C CA . LEU A 1 187 ? -6.311 6.465 -5.821 1.00 88.00 187 LEU A CA 1
ATOM 1452 C C . LEU A 1 187 ? -5.258 7.220 -6.631 1.00 88.00 187 LEU A C 1
ATOM 1454 O O . LEU A 1 187 ? -4.727 8.214 -6.146 1.00 88.00 187 LEU A O 1
ATOM 1458 N N . VAL A 1 188 ? -5.018 6.833 -7.887 1.00 89.44 188 VAL A N 1
ATOM 1459 C CA . VAL A 1 188 ? -4.075 7.534 -8.778 1.00 89.44 188 VAL A CA 1
ATOM 1460 C C . VAL A 1 188 ? -4.442 9.013 -8.919 1.00 89.44 188 VAL A C 1
ATOM 1462 O O . VAL A 1 188 ? -3.563 9.872 -8.882 1.00 89.44 188 VAL A O 1
ATOM 1465 N N . LYS A 1 189 ? -5.735 9.352 -9.030 1.00 88.81 189 LYS A N 1
ATOM 1466 C CA . LYS A 1 189 ? -6.176 10.757 -9.094 1.00 88.81 189 LYS A CA 1
ATOM 1467 C C . LYS A 1 189 ? -5.866 11.521 -7.806 1.00 88.81 189 LYS A C 1
ATOM 1469 O O . LYS A 1 189 ? -5.473 12.683 -7.884 1.00 88.81 189 LYS A O 1
ATOM 1474 N N . ILE A 1 190 ? -6.055 10.898 -6.643 1.00 88.38 190 ILE A N 1
ATOM 1475 C CA . ILE A 1 190 ? -5.757 11.510 -5.340 1.00 88.38 190 ILE A CA 1
ATOM 1476 C C . ILE A 1 190 ? -4.245 11.707 -5.196 1.00 88.38 190 ILE A C 1
ATOM 1478 O O . ILE A 1 190 ? -3.790 12.817 -4.935 1.00 88.38 190 ILE A O 1
ATOM 1482 N N . VAL A 1 191 ? -3.465 10.660 -5.457 1.00 90.19 191 VAL A N 1
ATOM 1483 C CA . VAL A 1 191 ? -2.002 10.657 -5.350 1.00 90.19 191 VAL A CA 1
ATOM 1484 C C . VAL A 1 191 ? -1.362 11.663 -6.311 1.00 90.19 191 VAL A C 1
ATOM 1486 O O . VAL A 1 191 ? -0.484 12.425 -5.911 1.00 90.19 191 VAL A O 1
ATOM 1489 N N . ARG A 1 192 ? -1.859 11.783 -7.547 1.00 89.75 192 ARG A N 1
ATOM 1490 C CA . ARG A 1 192 ? -1.363 12.785 -8.504 1.00 89.75 192 ARG A CA 1
ATOM 1491 C C . ARG A 1 192 ? -1.605 14.224 -8.040 1.00 89.75 192 ARG A C 1
ATOM 1493 O O . ARG A 1 192 ? -0.785 15.097 -8.307 1.00 89.75 192 ARG A O 1
ATOM 1500 N N . LYS A 1 193 ? -2.701 14.496 -7.320 1.00 88.81 193 LYS A N 1
ATOM 1501 C CA . LYS A 1 193 ? -2.923 15.824 -6.719 1.00 88.81 193 LYS A CA 1
ATOM 1502 C C . LYS A 1 193 ? -1.887 16.137 -5.639 1.00 88.81 193 LYS A C 1
ATOM 1504 O O . LYS A 1 193 ? -1.533 17.300 -5.481 1.00 88.81 193 LYS A O 1
ATOM 1509 N N . LEU A 1 194 ? -1.385 15.122 -4.933 1.00 88.81 194 LEU A N 1
ATOM 1510 C CA . LEU A 1 194 ? -0.352 15.301 -3.913 1.00 88.81 194 LEU A CA 1
ATOM 1511 C C . LEU A 1 194 ? 0.996 15.652 -4.506 1.00 88.81 194 LEU A C 1
ATOM 1513 O O . LEU A 1 194 ? 1.656 16.527 -3.962 1.00 88.81 194 LEU A O 1
ATOM 1517 N N . ARG A 1 195 ? 1.360 15.060 -5.647 1.00 87.25 195 ARG A N 1
ATOM 1518 C CA . ARG A 1 195 ? 2.572 15.444 -6.383 1.00 87.25 195 ARG A CA 1
ATOM 1519 C C . ARG A 1 195 ? 2.613 16.943 -6.686 1.00 87.25 195 ARG A C 1
ATOM 1521 O O . ARG A 1 195 ? 3.672 17.557 -6.629 1.00 87.25 195 ARG A O 1
ATOM 1528 N N . ASN A 1 196 ? 1.456 17.542 -6.967 1.00 88.50 196 ASN A N 1
ATOM 1529 C CA . ASN A 1 196 ? 1.342 18.981 -7.216 1.00 88.50 196 ASN A CA 1
ATOM 1530 C C . ASN A 1 196 ? 1.447 19.831 -5.932 1.00 88.50 196 ASN A C 1
ATOM 1532 O O . ASN A 1 196 ? 1.487 21.055 -6.015 1.00 88.50 196 ASN A O 1
ATOM 1536 N N . ASN A 1 197 ? 1.498 19.201 -4.755 1.00 91.69 197 ASN A N 1
ATOM 1537 C CA . ASN A 1 197 ? 1.772 19.816 -3.461 1.00 91.69 197 ASN A CA 1
ATOM 1538 C C . ASN A 1 197 ? 3.169 19.369 -2.967 1.00 91.69 197 ASN A C 1
ATOM 1540 O O . ASN A 1 197 ? 3.297 18.324 -2.313 1.00 91.69 197 ASN A O 1
ATOM 1544 N N . PRO A 1 198 ? 4.232 20.134 -3.281 1.00 89.81 198 PRO A N 1
ATOM 1545 C CA . PRO A 1 198 ? 5.608 19.713 -3.030 1.00 89.81 198 PRO A CA 1
ATOM 1546 C C . PRO A 1 198 ? 5.919 19.565 -1.538 1.00 89.81 198 PRO A C 1
ATOM 1548 O O . PRO A 1 198 ? 6.665 18.664 -1.162 1.00 89.81 198 PRO A O 1
ATOM 1551 N N . ASP A 1 199 ? 5.326 20.395 -0.679 1.00 90.75 199 ASP A N 1
ATOM 1552 C CA . ASP A 1 199 ? 5.573 20.343 0.763 1.00 90.75 199 ASP A CA 1
ATOM 1553 C C . ASP A 1 199 ? 5.011 19.063 1.379 1.00 90.75 199 ASP A C 1
ATOM 1555 O O . ASP A 1 199 ? 5.688 18.390 2.157 1.00 90.75 199 ASP A O 1
ATOM 1559 N N . LEU A 1 200 ? 3.785 18.688 1.006 1.00 89.69 200 LEU A N 1
ATOM 1560 C CA . LEU A 1 200 ? 3.172 17.455 1.491 1.00 89.69 200 LEU A CA 1
ATOM 1561 C C . LEU A 1 200 ? 3.885 16.219 0.930 1.00 89.69 200 LEU A C 1
ATOM 1563 O O . LEU A 1 200 ? 4.199 15.307 1.694 1.00 89.69 200 LEU A O 1
ATOM 1567 N N . SER A 1 201 ? 4.210 16.223 -0.368 1.00 91.50 201 SER A N 1
ATOM 1568 C CA . SER A 1 201 ? 4.975 15.144 -1.008 1.00 91.50 201 SER A CA 1
ATOM 1569 C C . SER A 1 201 ? 6.314 14.910 -0.309 1.00 91.50 201 SER A C 1
ATOM 1571 O O . SER A 1 201 ? 6.607 13.783 0.085 1.00 91.50 201 SER A O 1
ATOM 1573 N N . LYS A 1 202 ? 7.085 15.978 -0.056 1.00 91.25 202 LYS A N 1
ATOM 1574 C CA . LYS A 1 202 ? 8.365 15.892 0.661 1.00 91.25 202 LYS A CA 1
ATOM 1575 C C . LYS A 1 202 ? 8.206 15.309 2.058 1.00 91.25 202 LYS A C 1
ATOM 1577 O O . LYS A 1 202 ? 9.003 14.468 2.450 1.00 91.25 202 LYS A O 1
ATOM 1582 N N . ARG A 1 203 ? 7.176 15.713 2.809 1.00 91.88 203 ARG A N 1
ATOM 1583 C CA . ARG A 1 203 ? 6.950 15.182 4.163 1.00 91.88 203 ARG A CA 1
ATOM 1584 C C . ARG A 1 203 ? 6.578 13.696 4.152 1.00 91.88 203 ARG A C 1
ATOM 1586 O O . ARG A 1 203 ? 7.020 12.974 5.037 1.00 91.88 203 ARG A O 1
ATOM 1593 N N . ILE A 1 204 ? 5.771 13.240 3.188 1.00 93.25 204 ILE A N 1
ATOM 1594 C CA . ILE A 1 204 ? 5.440 11.810 3.017 1.00 93.25 204 ILE A CA 1
ATOM 1595 C C . ILE A 1 204 ? 6.713 11.013 2.705 1.00 93.25 204 ILE A C 1
ATOM 1597 O O . ILE A 1 204 ? 6.996 10.016 3.365 1.00 93.25 204 ILE A O 1
ATOM 1601 N N . MET A 1 205 ? 7.506 11.485 1.737 1.00 93.00 205 MET A N 1
ATOM 1602 C CA . MET A 1 205 ? 8.760 10.838 1.347 1.00 93.00 205 MET A CA 1
ATOM 1603 C C . MET A 1 205 ? 9.752 10.783 2.510 1.00 93.00 205 MET A C 1
ATOM 1605 O O . MET A 1 205 ? 10.301 9.723 2.787 1.00 93.00 205 MET A O 1
ATOM 1609 N N . GLN A 1 206 ? 9.943 11.895 3.224 1.00 91.50 206 GLN A N 1
ATOM 1610 C CA . GLN A 1 206 ? 10.871 11.979 4.350 1.00 91.50 206 GLN A CA 1
ATOM 1611 C C . GLN A 1 206 ? 10.512 10.979 5.454 1.00 91.50 206 GLN A C 1
ATOM 1613 O O . GLN A 1 206 ? 11.379 10.226 5.888 1.00 91.50 206 GLN A O 1
ATOM 1618 N N . ALA A 1 207 ? 9.235 10.910 5.849 1.00 90.94 207 ALA A N 1
ATOM 1619 C CA . ALA A 1 207 ? 8.773 9.960 6.860 1.00 90.94 207 ALA A CA 1
ATOM 1620 C C . ALA A 1 207 ? 9.052 8.502 6.451 1.00 90.94 207 ALA A C 1
ATOM 1622 O O . ALA A 1 207 ? 9.531 7.703 7.255 1.00 90.94 207 ALA A O 1
ATOM 1623 N N . ALA A 1 208 ? 8.804 8.156 5.184 1.00 92.56 208 ALA A N 1
ATOM 1624 C CA . ALA A 1 208 ? 9.071 6.818 4.661 1.00 92.56 208 ALA A CA 1
ATOM 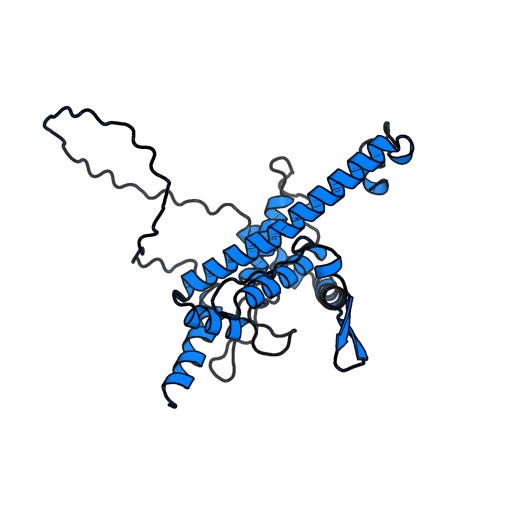1625 C C . ALA A 1 208 ? 10.572 6.502 4.546 1.00 92.56 208 ALA A C 1
ATOM 1627 O O . ALA A 1 208 ? 10.994 5.387 4.855 1.00 92.56 208 ALA A O 1
ATOM 1628 N N . ILE A 1 209 ? 11.391 7.470 4.125 1.00 90.12 209 ILE A N 1
ATOM 1629 C CA . ILE A 1 209 ? 12.848 7.313 4.037 1.00 90.12 209 ILE A CA 1
ATOM 1630 C C . ILE A 1 209 ? 13.430 7.087 5.432 1.00 90.12 209 ILE A C 1
ATOM 1632 O O . ILE A 1 209 ? 14.189 6.136 5.612 1.00 90.12 209 ILE A O 1
ATOM 1636 N N . GLU A 1 210 ? 13.044 7.898 6.417 1.00 88.56 210 GLU A N 1
ATOM 1637 C CA . GLU A 1 210 ? 13.463 7.740 7.814 1.00 88.56 210 GLU A CA 1
ATOM 1638 C C . GLU A 1 210 ? 13.077 6.363 8.362 1.00 88.56 210 GLU A C 1
ATOM 1640 O O . GLU A 1 210 ? 13.919 5.671 8.935 1.00 88.56 210 GLU A O 1
ATOM 1645 N N . ALA A 1 211 ? 11.848 5.910 8.098 1.00 89.44 211 ALA A N 1
ATOM 1646 C CA . ALA A 1 211 ? 11.375 4.586 8.500 1.00 89.44 211 ALA A CA 1
ATOM 1647 C C . ALA A 1 211 ? 12.056 3.418 7.755 1.00 89.44 211 ALA A C 1
ATOM 1649 O O . ALA A 1 211 ? 12.023 2.285 8.237 1.00 89.44 211 ALA A O 1
ATOM 1650 N N . SER A 1 212 ? 12.669 3.671 6.591 1.00 87.50 212 SER A N 1
ATOM 1651 C CA . SER A 1 212 ? 13.429 2.669 5.826 1.00 87.50 212 SER A CA 1
ATOM 1652 C C . SER A 1 212 ? 14.858 2.473 6.332 1.00 87.50 212 SER A C 1
ATOM 1654 O O . SER A 1 212 ? 15.520 1.499 5.961 1.00 87.50 212 SER A O 1
ATOM 1656 N N . LEU A 1 213 ? 15.364 3.400 7.153 1.00 84.62 213 LEU A N 1
ATOM 1657 C CA . LEU A 1 213 ? 16.701 3.283 7.715 1.00 84.62 213 LEU A CA 1
ATOM 1658 C C . LEU A 1 213 ? 16.730 2.119 8.713 1.00 84.62 213 LEU A C 1
ATOM 1660 O O . LEU A 1 213 ? 15.802 1.971 9.511 1.00 84.62 213 LEU A O 1
ATOM 1664 N N . PRO A 1 214 ? 17.792 1.291 8.711 1.00 76.44 214 PRO A N 1
ATOM 1665 C CA . PRO A 1 214 ? 17.932 0.256 9.721 1.00 76.44 214 PRO A CA 1
ATOM 1666 C C . PRO A 1 214 ? 17.923 0.925 11.097 1.00 76.44 214 PRO A C 1
ATOM 1668 O O . PRO A 1 214 ? 18.768 1.782 11.376 1.00 76.44 214 PRO A O 1
ATOM 1671 N N . LYS A 1 215 ? 16.964 0.547 11.954 1.00 68.38 215 LYS A N 1
ATOM 1672 C CA . LYS A 1 215 ? 16.952 0.983 13.353 1.00 68.38 215 LYS A CA 1
ATOM 1673 C C . LYS A 1 215 ? 18.310 0.604 13.933 1.00 68.38 215 LYS A C 1
ATOM 1675 O O . LYS A 1 215 ? 18.666 -0.576 13.941 1.00 68.38 215 LYS A O 1
ATOM 1680 N N . ARG A 1 216 ? 19.096 1.596 14.369 1.00 55.16 216 ARG A N 1
ATOM 1681 C CA . ARG A 1 216 ? 20.315 1.329 15.135 1.00 55.16 216 ARG A CA 1
ATOM 1682 C C . ARG A 1 216 ? 19.865 0.497 16.324 1.00 55.16 216 ARG A C 1
ATOM 1684 O O . ARG A 1 216 ? 19.172 1.014 17.193 1.00 55.16 216 ARG A O 1
ATOM 1691 N N . ARG A 1 217 ? 20.214 -0.791 16.341 1.00 47.78 217 ARG A N 1
ATOM 1692 C CA . ARG A 1 217 ? 20.174 -1.573 17.569 1.00 47.78 217 ARG A CA 1
ATOM 1693 C C . ARG A 1 217 ? 21.074 -0.808 18.525 1.00 47.78 217 ARG A C 1
ATOM 1695 O O . ARG A 1 217 ? 22.289 -0.812 18.344 1.00 47.78 217 ARG A O 1
ATOM 1702 N N . SER A 1 218 ? 20.489 -0.062 19.458 1.00 47.88 218 SER A N 1
ATOM 1703 C CA . SER A 1 218 ? 21.215 0.369 20.640 1.00 47.88 218 SER A CA 1
ATOM 1704 C C . SER A 1 218 ? 21.752 -0.923 21.227 1.00 47.88 218 SER A C 1
ATOM 1706 O O . SER A 1 218 ? 20.964 -1.774 21.641 1.00 47.88 218 SER A O 1
ATOM 1708 N N . ALA A 1 219 ? 23.063 -1.133 21.114 1.00 41.91 219 ALA A N 1
ATOM 1709 C CA . ALA A 1 219 ? 23.711 -2.240 21.779 1.00 41.91 219 ALA A CA 1
ATOM 1710 C C . ALA A 1 219 ? 23.269 -2.139 23.236 1.00 41.91 219 ALA A C 1
ATOM 1712 O O . ALA A 1 219 ? 23.517 -1.118 23.881 1.00 41.91 219 ALA A O 1
ATOM 1713 N N . ALA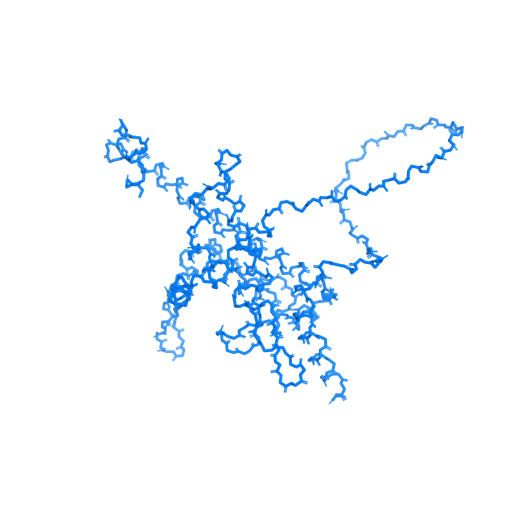 A 1 220 ? 22.514 -3.132 23.705 1.00 41.34 220 ALA A N 1
ATOM 1714 C CA . ALA A 1 220 ? 22.290 -3.278 25.124 1.00 41.34 220 ALA A CA 1
ATOM 1715 C C . ALA A 1 220 ? 23.692 -3.305 25.730 1.00 41.34 220 ALA A C 1
ATOM 1717 O O . ALA A 1 220 ? 24.509 -4.147 25.352 1.00 41.34 220 ALA A O 1
ATOM 1718 N N . VAL A 1 221 ? 24.007 -2.315 26.563 1.00 43.12 221 VAL A N 1
ATOM 1719 C CA . VAL A 1 221 ? 25.188 -2.386 27.412 1.00 43.12 221 VAL A CA 1
ATOM 1720 C C . VAL A 1 221 ? 24.915 -3.589 28.299 1.00 43.12 221 VAL A C 1
ATOM 1722 O O . VAL A 1 221 ? 24.091 -3.519 29.206 1.00 43.12 221 VAL A O 1
ATOM 1725 N N . VAL A 1 222 ? 25.497 -4.729 27.936 1.00 40.00 222 VAL A N 1
ATOM 1726 C CA . VAL A 1 222 ? 25.549 -5.890 28.809 1.00 40.00 222 VAL A CA 1
ATOM 1727 C C . VAL A 1 222 ? 26.418 -5.432 29.964 1.00 40.00 222 VAL A C 1
ATOM 1729 O O . VAL A 1 222 ? 27.628 -5.275 29.811 1.00 40.00 222 VAL A O 1
ATOM 1732 N N . GLU A 1 223 ? 25.783 -5.112 31.086 1.00 41.75 223 GLU A N 1
ATOM 1733 C CA . GLU A 1 223 ? 26.480 -5.034 32.357 1.00 41.75 223 GLU A CA 1
ATOM 1734 C C . GLU A 1 223 ? 27.042 -6.439 32.584 1.00 41.75 223 GLU A C 1
ATOM 1736 O O . GLU A 1 223 ? 26.299 -7.394 32.820 1.00 41.75 223 GLU A O 1
ATOM 1741 N N . VAL A 1 224 ? 28.348 -6.595 32.358 1.00 38.75 224 VAL A N 1
ATOM 1742 C CA . VAL A 1 224 ? 29.061 -7.825 32.686 1.00 38.75 224 VAL A CA 1
ATOM 1743 C C . VAL A 1 224 ? 29.062 -7.885 34.204 1.00 38.75 224 VAL A C 1
ATOM 1745 O O . VAL A 1 224 ? 29.850 -7.217 34.866 1.00 38.75 224 VAL A O 1
ATOM 1748 N N . ILE A 1 225 ? 28.103 -8.619 34.756 1.00 42.78 225 ILE A N 1
ATOM 1749 C CA . ILE A 1 225 ? 28.198 -9.091 36.126 1.00 42.78 225 ILE A CA 1
ATOM 1750 C C . ILE A 1 225 ? 29.281 -10.164 36.077 1.00 42.78 225 ILE A C 1
ATOM 1752 O O . ILE A 1 225 ? 29.069 -11.224 35.487 1.00 42.78 225 ILE A O 1
ATOM 1756 N N . ASP A 1 226 ? 30.450 -9.857 36.636 1.00 36.72 226 ASP A N 1
ATOM 1757 C CA . ASP A 1 226 ? 31.492 -10.844 36.904 1.00 36.72 226 ASP A CA 1
ATOM 1758 C C . ASP A 1 226 ? 30.909 -11.877 37.878 1.00 36.72 226 ASP A C 1
ATOM 1760 O O . ASP A 1 226 ? 30.829 -11.656 39.087 1.00 36.72 226 ASP A O 1
ATOM 1764 N N . ILE A 1 227 ? 30.410 -12.985 37.334 1.00 39.94 227 ILE A N 1
ATOM 1765 C CA . ILE A 1 227 ? 30.035 -14.157 38.116 1.00 39.94 227 ILE A CA 1
ATOM 1766 C C . ILE A 1 227 ? 31.297 -15.008 38.226 1.00 39.94 227 ILE A C 1
ATOM 1768 O O . ILE A 1 227 ? 31.700 -15.653 37.257 1.00 39.94 227 ILE A O 1
ATOM 1772 N N . ASP A 1 228 ? 31.908 -14.993 39.410 1.00 46.56 228 ASP A N 1
ATOM 1773 C CA . ASP A 1 228 ? 32.914 -15.973 39.818 1.00 46.56 228 ASP A CA 1
ATOM 1774 C C . ASP A 1 228 ? 32.287 -17.373 39.741 1.00 46.56 228 ASP A C 1
ATOM 1776 O O . ASP A 1 228 ? 31.397 -17.724 40.521 1.00 46.56 228 ASP A O 1
ATOM 1780 N N . LEU A 1 229 ? 32.726 -18.158 38.759 1.00 40.03 229 LEU A N 1
ATOM 1781 C CA . LEU A 1 229 ? 32.311 -19.541 38.543 1.00 40.03 229 LEU A CA 1
ATOM 1782 C C . LEU A 1 229 ? 33.495 -20.452 38.842 1.00 40.03 229 LEU A C 1
ATOM 1784 O O . LEU A 1 229 ? 34.303 -20.775 37.972 1.00 40.03 229 LEU A O 1
ATOM 1788 N N . ASP A 1 230 ? 33.565 -20.850 40.107 1.00 42.28 230 ASP A N 1
ATOM 1789 C CA . ASP A 1 230 ? 34.372 -21.969 40.563 1.00 42.28 230 ASP A CA 1
ATOM 1790 C C . ASP A 1 230 ? 33.517 -23.249 40.569 1.00 42.28 230 ASP A C 1
ATOM 1792 O O . ASP A 1 230 ? 32.323 -23.213 40.872 1.00 42.28 230 ASP A O 1
ATOM 1796 N N . ALA A 1 231 ? 34.183 -24.372 40.292 1.00 42.12 231 ALA A N 1
ATOM 1797 C CA . ALA A 1 231 ? 33.729 -25.765 40.408 1.00 42.12 231 ALA A CA 1
ATOM 1798 C C . ALA A 1 231 ? 32.874 -26.382 39.267 1.00 42.12 231 ALA A C 1
ATOM 1800 O O . ALA A 1 231 ? 31.654 -26.282 39.206 1.00 42.12 231 ALA A O 1
ATOM 1801 N N . THR A 1 232 ? 33.596 -27.116 38.406 1.00 45.44 232 THR A N 1
ATOM 1802 C CA . THR A 1 232 ? 33.398 -28.543 38.058 1.00 45.44 232 THR A CA 1
ATOM 1803 C C . THR A 1 232 ? 31.973 -29.079 37.874 1.00 45.44 232 THR A C 1
ATOM 1805 O O . THR A 1 232 ? 31.251 -29.252 38.846 1.00 45.44 232 THR A O 1
ATOM 1808 N N . GLU A 1 233 ? 31.657 -29.560 36.669 1.00 43.38 233 GLU A N 1
ATOM 1809 C CA . GLU A 1 233 ? 31.540 -31.000 36.378 1.00 43.38 233 GLU A CA 1
ATOM 1810 C C . GLU A 1 233 ? 31.194 -31.238 34.900 1.00 43.38 233 GLU A C 1
ATOM 1812 O O . GLU A 1 233 ? 30.485 -30.480 34.243 1.00 43.38 233 GLU A O 1
ATOM 1817 N N . THR A 1 234 ? 31.788 -32.300 34.373 1.00 46.22 234 THR A N 1
ATOM 1818 C CA . THR A 1 234 ? 31.646 -32.835 33.022 1.00 46.22 234 THR A CA 1
ATOM 1819 C C . THR A 1 234 ? 30.280 -33.490 32.840 1.00 46.22 234 THR A C 1
ATOM 1821 O O . THR A 1 234 ? 29.965 -34.423 33.576 1.00 46.22 234 THR A O 1
ATOM 1824 N N . SER A 1 235 ? 29.518 -33.090 31.821 1.00 42.91 235 SER A N 1
ATOM 1825 C CA . SER A 1 235 ? 28.390 -33.887 31.330 1.00 42.91 235 SER A CA 1
ATOM 1826 C C . SER A 1 235 ? 28.339 -33.865 29.807 1.00 42.91 235 SER A C 1
ATOM 1828 O O . SER A 1 235 ? 28.253 -32.799 29.198 1.00 42.91 235 SER A O 1
ATOM 1830 N N . ASP A 1 236 ? 28.380 -35.068 29.231 1.00 45.62 236 ASP A N 1
ATOM 1831 C CA . ASP A 1 236 ? 27.996 -35.384 27.856 1.00 45.62 236 ASP A CA 1
ATOM 1832 C C . ASP A 1 236 ? 26.605 -34.817 27.552 1.00 45.62 236 ASP A C 1
ATOM 1834 O O . ASP A 1 236 ? 25.683 -34.962 28.359 1.00 45.62 236 ASP A O 1
ATOM 1838 N N . PHE A 1 237 ? 26.454 -34.190 26.385 1.00 28.09 237 PHE A N 1
ATOM 1839 C CA . PHE A 1 237 ? 25.165 -33.734 25.874 1.00 28.09 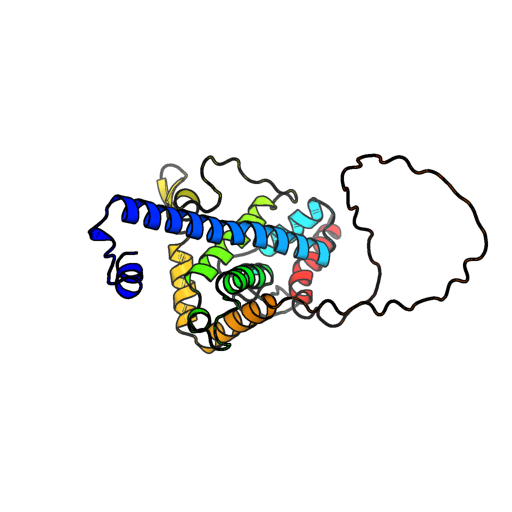237 PHE A CA 1
ATOM 1840 C C . PHE A 1 237 ? 24.953 -34.305 24.472 1.00 28.09 237 PHE A C 1
ATOM 1842 O O . PHE A 1 237 ? 25.723 -34.038 23.547 1.00 28.09 237 PHE A O 1
ATOM 1849 N N . GLU A 1 238 ? 23.908 -35.118 24.345 1.00 41.12 238 GLU A N 1
ATOM 1850 C CA . GLU A 1 238 ? 23.395 -35.644 23.086 1.00 41.12 238 GLU A CA 1
ATOM 1851 C C . GLU A 1 238 ? 22.714 -34.518 22.287 1.00 41.12 238 GLU A C 1
ATOM 1853 O O . GLU A 1 238 ? 22.021 -33.661 22.839 1.00 41.12 238 GLU A O 1
ATOM 1858 N N . LEU A 1 239 ? 22.943 -34.503 20.972 1.00 29.95 239 LEU A N 1
ATOM 1859 C CA . LEU A 1 239 ? 22.311 -33.577 20.033 1.00 29.95 239 LEU A CA 1
ATOM 1860 C C . LEU A 1 239 ? 20.876 -34.039 19.748 1.00 29.95 239 LEU A C 1
ATOM 1862 O O . LEU A 1 239 ? 20.670 -34.961 18.961 1.00 29.95 239 LEU A O 1
ATOM 1866 N N . GLU A 1 240 ? 19.895 -33.379 20.361 1.00 33.72 240 GLU A N 1
ATOM 1867 C CA . GLU A 1 240 ? 18.492 -33.448 19.943 1.00 33.72 240 GLU A CA 1
ATOM 1868 C C . GLU A 1 240 ? 18.171 -32.318 18.951 1.00 33.72 240 GLU A C 1
ATOM 1870 O O . GLU A 1 240 ? 18.341 -31.132 19.250 1.00 33.72 240 GLU A O 1
ATOM 1875 N N . ASP A 1 241 ? 17.676 -32.697 17.769 1.00 37.22 241 ASP A N 1
ATOM 1876 C CA . ASP A 1 241 ? 17.054 -31.801 16.792 1.00 37.22 241 ASP A CA 1
ATOM 1877 C C . ASP A 1 241 ? 15.726 -31.278 17.361 1.00 37.22 241 ASP A C 1
ATOM 1879 O O . ASP A 1 241 ? 14.700 -31.952 17.283 1.00 37.22 241 ASP A O 1
ATOM 1883 N N . ASN A 1 242 ? 15.734 -30.065 17.920 1.00 31.97 242 ASN A N 1
ATOM 1884 C CA . ASN A 1 242 ? 14.515 -29.376 18.332 1.00 31.97 242 ASN A CA 1
ATOM 1885 C C . ASN A 1 242 ? 14.232 -28.158 17.445 1.00 31.97 242 ASN A C 1
ATOM 1887 O O . ASN A 1 242 ? 15.022 -27.216 17.332 1.00 31.97 242 ASN A O 1
ATOM 1891 N N . GLU A 1 243 ? 13.058 -28.217 16.814 1.00 37.75 243 GLU A N 1
ATOM 1892 C CA . GLU A 1 243 ? 12.386 -27.143 16.094 1.00 37.75 243 GLU A CA 1
ATOM 1893 C C . GLU A 1 243 ? 12.337 -25.857 16.928 1.00 37.75 243 GLU A C 1
ATOM 1895 O O . GLU A 1 243 ? 11.932 -25.834 18.091 1.00 37.75 243 GLU A O 1
ATOM 1900 N N . TRP A 1 244 ? 12.724 -24.749 16.303 1.00 32.47 244 TRP A N 1
ATOM 1901 C CA . TRP A 1 244 ? 12.704 -23.431 16.919 1.00 32.47 244 TRP A CA 1
ATOM 1902 C C . TRP A 1 244 ? 11.263 -22.928 17.080 1.00 32.47 244 TRP A C 1
ATOM 1904 O O . TRP A 1 244 ? 10.699 -22.336 16.161 1.00 32.47 244 TRP A O 1
ATOM 1914 N N . TYR A 1 245 ? 10.700 -23.077 18.279 1.00 32.06 245 TYR A N 1
ATOM 1915 C CA . TYR A 1 245 ? 9.634 -22.207 18.774 1.00 32.06 245 TYR A CA 1
ATOM 1916 C C . TYR A 1 245 ? 10.254 -21.080 19.600 1.00 32.06 245 TYR A C 1
ATOM 1918 O O . TYR A 1 245 ? 10.675 -21.277 20.738 1.00 32.06 245 TYR A O 1
ATOM 1926 N N . VAL A 1 246 ? 10.286 -19.869 19.043 1.00 35.28 246 VAL A N 1
ATOM 1927 C CA . VAL A 1 246 ? 10.515 -18.664 19.847 1.00 35.28 246 VAL A CA 1
ATOM 1928 C C . VAL A 1 246 ? 9.165 -18.234 20.405 1.00 35.28 246 VAL A C 1
ATOM 1930 O O . VAL A 1 246 ? 8.337 -17.676 19.690 1.00 35.28 246 VAL A O 1
ATOM 1933 N N . VAL A 1 247 ? 8.942 -18.506 21.689 1.00 36.50 247 VAL A N 1
ATOM 1934 C CA . VAL A 1 247 ? 7.865 -17.892 22.471 1.00 36.50 247 VAL A CA 1
ATOM 1935 C C . VAL A 1 247 ? 8.344 -16.497 22.891 1.00 36.50 247 VAL A C 1
ATOM 1937 O O . VAL A 1 247 ? 9.337 -16.408 23.618 1.00 36.50 247 VAL A O 1
ATOM 1940 N N . PRO A 1 248 ? 7.699 -15.393 22.473 1.00 34.78 248 PRO A N 1
ATOM 1941 C CA . PRO A 1 248 ? 8.036 -14.080 23.003 1.00 34.78 248 PRO A CA 1
ATOM 1942 C C . PRO A 1 248 ? 7.579 -13.991 24.462 1.00 34.78 248 PRO A C 1
ATOM 1944 O O . PRO A 1 248 ? 6.400 -14.160 24.769 1.00 34.78 248 PRO A O 1
ATOM 1947 N N . GLN A 1 249 ? 8.517 -13.717 25.365 1.00 33.12 249 GLN A N 1
ATOM 1948 C CA . GLN A 1 249 ? 8.214 -13.288 26.730 1.00 33.12 249 GLN A CA 1
ATOM 1949 C C . GLN A 1 249 ? 7.754 -11.817 26.708 1.00 33.12 249 GLN A C 1
ATOM 1951 O O . GLN A 1 249 ? 8.331 -11.018 25.961 1.00 33.12 249 GLN A O 1
ATOM 1956 N N . PRO A 1 250 ? 6.762 -11.419 27.525 1.00 33.12 250 PRO A N 1
ATOM 1957 C CA . PRO A 1 250 ? 6.352 -10.026 27.629 1.00 33.12 250 PRO A CA 1
ATOM 1958 C C . PRO A 1 250 ? 7.435 -9.220 28.356 1.00 33.12 250 PRO A C 1
ATOM 1960 O O . PRO A 1 250 ? 7.709 -9.424 29.538 1.00 33.12 250 PRO A O 1
ATOM 1963 N N . ILE A 1 251 ? 8.059 -8.279 27.647 1.00 34.91 251 ILE A N 1
ATOM 1964 C CA . ILE A 1 251 ? 8.986 -7.317 28.248 1.00 34.91 251 ILE A CA 1
ATOM 1965 C C . ILE A 1 251 ? 8.153 -6.210 28.898 1.00 34.91 251 ILE A C 1
ATOM 1967 O O . ILE A 1 251 ? 7.694 -5.281 28.236 1.00 34.91 251 ILE A O 1
ATOM 1971 N N . SER A 1 252 ? 7.974 -6.293 30.214 1.00 39.62 252 SER A N 1
ATOM 1972 C CA . SER A 1 252 ? 7.525 -5.171 31.036 1.00 39.62 252 SER A CA 1
ATOM 1973 C C . SER A 1 252 ? 8.717 -4.255 31.339 1.00 39.62 252 SER A C 1
ATOM 1975 O O . SER A 1 252 ? 9.552 -4.575 32.184 1.00 39.62 252 SER A O 1
ATOM 1977 N N . GLY A 1 253 ? 8.811 -3.112 30.658 1.00 30.83 253 GLY A N 1
ATOM 1978 C CA . GLY A 1 253 ? 9.817 -2.085 30.943 1.00 30.83 253 GLY A CA 1
ATOM 1979 C C . GLY A 1 253 ? 9.435 -0.722 30.349 1.00 30.83 253 GLY A C 1
ATOM 1980 O O . GLY A 1 253 ? 8.957 -0.674 29.215 1.00 30.83 253 GLY A O 1
ATOM 1981 N N . PRO A 1 254 ? 9.611 0.400 31.076 1.00 38.72 254 PRO A N 1
ATOM 1982 C CA . PRO A 1 254 ? 9.105 1.700 30.657 1.00 38.72 254 PRO A CA 1
ATOM 1983 C C . PRO A 1 254 ? 10.105 2.390 29.721 1.00 38.72 254 PRO A C 1
ATOM 1985 O O . PRO A 1 254 ? 11.021 3.073 30.170 1.00 38.72 254 PRO A O 1
ATOM 1988 N N . TYR A 1 255 ? 9.908 2.257 28.410 1.00 32.50 255 TYR A N 1
ATOM 1989 C CA . TYR A 1 255 ? 10.609 3.065 27.406 1.00 32.50 255 TYR A CA 1
ATOM 1990 C C . TYR A 1 255 ? 9.616 3.934 26.632 1.00 32.50 255 TYR A C 1
ATOM 1992 O O . TYR A 1 255 ? 9.199 3.641 25.516 1.00 32.50 255 TYR A O 1
ATOM 2000 N N . LEU A 1 256 ? 9.245 5.052 27.255 1.00 42.12 256 LEU A N 1
ATOM 2001 C CA . LEU A 1 256 ? 8.668 6.207 26.578 1.00 42.12 256 LEU A CA 1
ATOM 2002 C C . LEU A 1 256 ? 9.814 7.127 26.162 1.00 42.12 256 LEU A C 1
ATOM 2004 O O . LEU A 1 256 ? 10.358 7.820 27.022 1.00 42.12 256 LEU A O 1
ATOM 2008 N N . ARG A 1 257 ? 10.154 7.159 24.864 1.00 33.69 257 ARG A N 1
ATOM 2009 C CA . ARG A 1 257 ? 10.660 8.392 24.224 1.00 33.69 257 ARG A CA 1
ATOM 2010 C C . ARG A 1 257 ? 10.638 8.476 22.693 1.00 33.69 257 ARG A C 1
ATOM 2012 O O . ARG A 1 257 ? 10.832 9.582 22.214 1.00 33.69 257 ARG A O 1
ATOM 2019 N N . ASP A 1 258 ? 10.236 7.435 21.956 1.00 35.16 258 ASP A N 1
ATOM 2020 C CA . ASP A 1 258 ? 10.081 7.524 20.482 1.00 35.16 258 ASP A CA 1
ATOM 2021 C C . ASP A 1 258 ? 8.629 7.325 19.971 1.00 35.16 258 ASP A C 1
ATOM 2023 O O . ASP A 1 258 ? 8.384 7.214 18.772 1.00 35.16 258 ASP A O 1
ATOM 2027 N N . ASN A 1 259 ? 7.628 7.344 20.861 1.00 39.41 259 ASN A N 1
ATOM 2028 C CA . ASN A 1 259 ? 6.242 6.931 20.561 1.00 39.41 259 ASN A CA 1
ATOM 2029 C C . ASN A 1 259 ? 5.276 8.033 20.074 1.00 39.41 259 ASN A C 1
ATOM 2031 O O . ASN A 1 259 ? 4.068 7.810 20.044 1.00 39.41 259 ASN A O 1
ATOM 2035 N N . CYS A 1 260 ? 5.741 9.208 19.644 1.00 37.94 260 CYS A N 1
ATOM 2036 C CA . CYS A 1 260 ? 4.817 10.291 19.258 1.00 37.94 260 CYS A CA 1
ATOM 2037 C C . CYS A 1 260 ? 3.945 9.989 18.018 1.00 37.94 260 CYS A C 1
ATOM 2039 O O . CYS A 1 260 ? 2.963 10.690 17.802 1.00 37.94 260 CYS A O 1
ATOM 2041 N N . ILE A 1 261 ? 4.264 8.963 17.218 1.00 42.97 261 ILE A N 1
ATOM 2042 C CA . ILE A 1 261 ? 3.494 8.595 16.011 1.00 42.97 261 ILE A CA 1
ATOM 2043 C C . ILE A 1 261 ? 2.338 7.631 16.330 1.00 42.97 261 ILE A C 1
ATOM 2045 O O . ILE A 1 261 ? 1.291 7.709 15.700 1.00 42.97 261 ILE A O 1
ATOM 2049 N N . LEU A 1 262 ? 2.487 6.764 17.337 1.00 47.00 262 LEU A N 1
ATOM 2050 C CA . LEU A 1 262 ? 1.503 5.718 17.653 1.00 47.00 262 LEU A CA 1
ATOM 2051 C C . LEU A 1 262 ? 0.440 6.155 18.668 1.00 47.00 262 LEU A C 1
ATOM 2053 O O . LEU A 1 262 ? -0.679 5.655 18.633 1.00 47.00 262 LEU A O 1
ATOM 2057 N N . VAL A 1 263 ? 0.738 7.136 19.528 1.00 44.25 263 VAL A N 1
ATOM 2058 C CA . VAL A 1 263 ? -0.184 7.573 20.597 1.00 44.25 263 VAL A CA 1
ATOM 2059 C C . VAL A 1 263 ? -1.505 8.140 20.052 1.00 44.25 263 VAL A C 1
ATOM 2061 O O . VAL A 1 263 ? -2.523 8.053 20.731 1.00 44.25 263 VAL A O 1
ATOM 2064 N N . ALA A 1 264 ? -1.537 8.653 18.818 1.00 43.31 264 ALA A N 1
ATOM 2065 C CA . ALA A 1 264 ? -2.753 9.223 18.236 1.00 43.31 264 ALA A CA 1
ATOM 2066 C C . ALA A 1 264 ? -3.711 8.186 17.610 1.00 43.31 264 ALA A C 1
ATOM 2068 O O . ALA A 1 264 ? -4.917 8.409 17.657 1.00 43.31 264 ALA A O 1
ATOM 2069 N N . GLN A 1 265 ? -3.230 7.049 17.081 1.00 47.31 265 GLN A N 1
ATOM 2070 C CA . GLN A 1 265 ? -4.118 5.966 16.602 1.00 47.31 265 GLN A CA 1
ATOM 2071 C C . GLN A 1 265 ? -4.750 5.189 17.774 1.00 47.31 265 GLN A C 1
ATOM 2073 O O . GLN A 1 265 ? -5.921 4.818 17.710 1.00 47.31 265 GLN A O 1
ATOM 2078 N N . ILE A 1 266 ? -4.028 5.081 18.897 1.00 49.56 266 ILE A N 1
ATOM 2079 C CA . ILE A 1 266 ? -4.454 4.386 20.129 1.00 49.56 266 ILE A CA 1
ATOM 2080 C C . ILE A 1 266 ? -5.743 4.980 20.740 1.00 49.56 266 ILE A C 1
ATOM 2082 O O . ILE A 1 266 ? -6.507 4.282 21.412 1.00 49.56 266 ILE A O 1
ATOM 2086 N N . HIS A 1 267 ? -6.045 6.259 20.491 1.00 46.62 267 HIS A N 1
ATOM 2087 C CA . HIS A 1 267 ? -7.250 6.898 21.031 1.00 46.62 267 HIS A CA 1
ATOM 2088 C C . HIS A 1 267 ? -8.564 6.436 20.376 1.00 46.62 267 HIS A C 1
ATOM 2090 O O . HIS A 1 267 ? -9.618 6.606 20.993 1.00 46.62 267 HIS A O 1
ATOM 2096 N N . CYS A 1 268 ? -8.514 5.813 19.192 1.00 46.53 268 CYS A N 1
ATOM 2097 C CA . CYS A 1 268 ? -9.693 5.216 18.558 1.00 46.53 268 CYS A CA 1
ATOM 2098 C C . CYS A 1 268 ? -10.110 3.925 19.296 1.00 46.53 268 CYS A C 1
ATOM 2100 O O . CYS A 1 268 ? -11.249 3.809 19.750 1.00 46.53 268 CYS A O 1
ATOM 2102 N N . ALA A 1 269 ? -9.146 3.035 19.573 1.00 41.41 269 ALA A N 1
ATOM 2103 C CA . ALA A 1 269 ? -9.375 1.771 20.281 1.00 41.41 269 ALA A CA 1
ATOM 2104 C C . ALA A 1 269 ? -9.778 1.954 21.762 1.00 41.41 269 ALA A C 1
ATOM 2106 O O . ALA A 1 269 ? -10.641 1.247 22.282 1.00 41.41 269 ALA A O 1
ATOM 2107 N N . ALA A 1 270 ? -9.199 2.933 22.470 1.00 42.12 270 ALA A N 1
ATOM 2108 C CA . ALA A 1 270 ? -9.401 3.064 23.917 1.00 42.12 270 ALA A CA 1
ATOM 2109 C C . ALA A 1 270 ? -10.753 3.682 24.339 1.00 42.12 270 ALA A C 1
ATOM 2111 O O . ALA A 1 270 ? -11.178 3.487 25.484 1.00 42.12 270 ALA A O 1
ATOM 2112 N N . ARG A 1 271 ? -11.427 4.450 23.466 1.00 45.50 271 ARG A N 1
ATOM 2113 C CA . ARG A 1 271 ? -12.629 5.226 23.844 1.00 45.50 271 ARG A CA 1
ATOM 2114 C C . ARG A 1 271 ? -13.932 4.664 23.270 1.00 45.50 271 ARG A C 1
ATOM 2116 O O . ARG A 1 271 ? -14.927 4.672 23.992 1.00 45.50 271 ARG A O 1
ATOM 2123 N N . VAL A 1 272 ? -13.923 4.107 22.054 1.00 44.88 272 VAL A N 1
ATOM 2124 C CA . VAL A 1 272 ? -15.126 3.500 21.449 1.00 44.88 272 VAL A CA 1
ATOM 2125 C C . VAL A 1 272 ? -15.491 2.183 22.152 1.00 44.88 272 VAL A C 1
ATOM 2127 O O . VAL A 1 272 ? -16.651 1.982 22.511 1.00 44.88 272 VAL A O 1
ATOM 2130 N N . CYS A 1 273 ? -14.506 1.350 22.515 1.00 39.94 273 CYS A N 1
ATOM 2131 C CA . CYS A 1 273 ? -14.773 0.111 23.258 1.00 39.94 273 CYS A CA 1
ATOM 2132 C C . CYS A 1 273 ? -15.249 0.347 24.706 1.00 39.94 273 CYS A C 1
ATOM 2134 O O . CYS A 1 273 ? -16.061 -0.431 25.205 1.00 39.94 273 CYS A O 1
ATOM 2136 N N . ARG A 1 274 ? -14.822 1.431 25.382 1.00 40.78 274 ARG A N 1
ATOM 2137 C CA . ARG A 1 274 ? -15.283 1.755 26.754 1.00 40.78 274 ARG A CA 1
ATOM 2138 C C . ARG A 1 274 ? -16.698 2.328 26.815 1.00 40.78 274 ARG A C 1
ATOM 2140 O O . ARG A 1 274 ? -17.357 2.168 27.837 1.00 40.78 274 ARG A O 1
ATOM 2147 N N . LEU A 1 275 ? -17.170 2.993 25.761 1.00 39.78 275 LEU A N 1
ATOM 2148 C CA . LEU A 1 275 ? -18.533 3.535 25.734 1.00 39.78 275 LEU A CA 1
ATOM 2149 C C . LEU A 1 275 ? -19.583 2.436 25.515 1.00 39.78 275 LEU A C 1
ATOM 2151 O O . LEU A 1 275 ? -20.647 2.497 26.124 1.00 39.78 275 LEU A O 1
ATOM 2155 N N . ASN A 1 276 ? -19.258 1.384 24.756 1.00 38.34 276 ASN A N 1
ATOM 2156 C CA . ASN A 1 276 ? -20.175 0.258 24.548 1.00 38.34 276 ASN A CA 1
ATOM 2157 C C . ASN A 1 276 ? -20.257 -0.721 25.733 1.00 38.34 276 ASN A C 1
ATOM 2159 O O . ASN A 1 276 ? -21.263 -1.408 25.868 1.00 38.34 276 ASN A O 1
ATOM 2163 N N . THR A 1 277 ? -19.261 -0.766 26.627 1.00 41.12 277 THR A N 1
ATOM 2164 C CA . THR A 1 277 ? -19.312 -1.609 27.844 1.00 41.12 277 THR A CA 1
ATOM 2165 C C . THR A 1 277 ? -19.998 -0.945 29.041 1.00 41.12 277 THR A C 1
ATOM 2167 O O . THR A 1 277 ? -20.278 -1.625 30.020 1.00 41.12 277 THR A O 1
ATOM 2170 N N . LEU A 1 278 ? -20.280 0.361 28.987 1.00 37.66 278 LEU A N 1
ATOM 2171 C CA . LEU A 1 278 ? -20.978 1.094 30.057 1.00 37.66 278 LEU A CA 1
ATOM 2172 C C . LEU A 1 278 ? -22.472 1.330 29.766 1.00 37.66 278 LEU A C 1
ATOM 2174 O O . LEU A 1 278 ? -23.156 1.952 30.577 1.00 37.66 278 LEU A O 1
ATOM 2178 N N . LEU A 1 279 ? -22.975 0.850 28.622 1.00 39.44 279 LEU A N 1
ATOM 2179 C CA . LEU A 1 279 ? -24.366 1.015 28.172 1.00 39.44 279 LEU A CA 1
ATOM 2180 C C . LEU A 1 279 ? -25.133 -0.314 27.993 1.00 39.44 279 LEU A C 1
ATOM 2182 O O . LEU A 1 279 ? -26.238 -0.302 27.451 1.00 39.44 279 LEU A O 1
ATOM 2186 N N . GLN A 1 280 ? -24.587 -1.436 28.470 1.00 37.69 280 GLN A N 1
ATOM 2187 C CA . GLN A 1 280 ? -25.275 -2.732 28.596 1.00 37.69 280 GLN A CA 1
ATOM 2188 C C . GLN A 1 280 ? -25.267 -3.189 30.053 1.00 37.69 280 GLN A C 1
ATOM 2190 O O . GLN A 1 280 ? -26.279 -3.795 30.468 1.00 37.69 280 GLN A O 1
#

Secondary structure (DSSP, 8-state):
-HHHHHHH-TTS-GGG-HHHHHHHHHHHHHHHHHHHHHHHHHHHHHHHHHHHHHT--SHHHHHHHHHHHT-S-GGG-GGGEEE-B-SSS--B-EEET-SHHHHHHHHHHHHHH--TTS-SS-GGGTS--HHHHHHHHHHHHHHHHHTTTSS------SS-TT-HHHHS-EEEEETTEEEEE-TTHHHHHHHHHHHT-HHHHHHHHHHHHHHHSPP-------------------------------PPP-------SS-TTTTTTHHHHHHHHHHHTS--

Organism: NCBI:txid1033008

pLDDT: mean 74.89, std 21.55, range [28.09, 96.44]